Protein AF-A0A661NER2-F1 (afdb_monomer)

Secondary structure (DSSP, 8-state):
---------------------------------TT-HHHHHHHHHHHHHTT-HHHHHHHHHHTHHHHTTSTTHHHHHHHHHHHTT-HHHHHHHHHHHHHH-TT-HHHHHHHHHHHHHHT-HHHHHHHHTT----SSHHHHHHHHHHHHHHHHHTT-S-HHHHHHHHHH-S---GGGHHHHHHHHHHH-TT---TT-----------S-SSTT-TTS----PPPP-----

Structure (mmCIF, N/CA/C/O backbone):
data_AF-A0A661NER2-F1
#
_entry.id   AF-A0A661NER2-F1
#
loop_
_atom_site.group_PDB
_atom_site.id
_atom_site.type_symbol
_atom_site.label_atom_id
_atom_site.label_alt_id
_atom_site.label_comp_id
_atom_site.label_asym_id
_atom_site.label_entity_id
_atom_site.label_seq_id
_atom_site.pdbx_PDB_ins_code
_atom_site.Cartn_x
_atom_site.Cartn_y
_atom_site.Cartn_z
_atom_site.occupancy
_atom_site.B_iso_or_equiv
_atom_site.auth_seq_id
_atom_site.auth_comp_id
_atom_site.auth_asym_id
_atom_site.auth_atom_id
_atom_site.pdbx_PDB_model_num
ATOM 1 N N . MET A 1 1 ? -39.891 -53.337 16.637 1.00 44.91 1 MET A N 1
ATOM 2 C CA . MET A 1 1 ? -39.474 -53.391 15.217 1.00 44.91 1 MET A CA 1
ATOM 3 C C . MET A 1 1 ? -40.012 -52.142 14.525 1.00 44.91 1 MET A C 1
ATOM 5 O O . MET A 1 1 ? -41.156 -52.151 14.094 1.00 44.91 1 MET A O 1
ATOM 9 N N . SER A 1 2 ? -39.243 -51.048 14.501 1.00 41.16 2 SER A N 1
ATOM 10 C CA . SER A 1 2 ? -39.685 -49.757 13.944 1.00 41.16 2 SER A CA 1
ATOM 11 C C . SER A 1 2 ? -39.058 -49.524 12.573 1.00 41.16 2 SER A C 1
ATOM 13 O O . SER A 1 2 ? -37.839 -49.552 12.434 1.00 41.16 2 SER A O 1
ATOM 15 N N . LYS A 1 3 ? -39.906 -49.325 11.560 1.00 52.22 3 LYS A N 1
ATOM 16 C CA . LYS A 1 3 ? -39.517 -48.999 10.184 1.00 52.22 3 LYS A CA 1
ATOM 17 C C . LYS A 1 3 ? -39.406 -47.476 10.060 1.00 52.22 3 LYS A C 1
ATOM 19 O O . LYS A 1 3 ? -40.413 -46.788 10.189 1.00 52.22 3 LYS A O 1
ATOM 24 N N . HIS A 1 4 ? -38.205 -46.955 9.817 1.00 53.75 4 HIS A N 1
ATOM 25 C CA . HIS A 1 4 ? -37.999 -45.545 9.479 1.00 53.75 4 HIS A CA 1
ATOM 26 C C . HIS A 1 4 ? -38.140 -45.350 7.966 1.00 53.75 4 HIS A C 1
ATOM 28 O O . HIS A 1 4 ? -37.420 -45.969 7.185 1.00 53.75 4 HIS A O 1
ATOM 34 N N . ALA A 1 5 ? -39.090 -44.505 7.563 1.00 55.47 5 ALA A N 1
ATOM 35 C CA . ALA A 1 5 ? -39.281 -44.081 6.183 1.00 55.47 5 ALA A CA 1
ATOM 36 C C . ALA A 1 5 ? -38.321 -42.924 5.863 1.00 55.47 5 ALA A C 1
ATOM 38 O O . ALA A 1 5 ? -38.381 -41.864 6.483 1.00 55.47 5 ALA A O 1
ATOM 39 N N . LEU A 1 6 ? -37.423 -43.149 4.904 1.00 60.16 6 LEU A N 1
ATOM 40 C CA . LEU A 1 6 ? -36.543 -42.138 4.323 1.00 60.16 6 LEU A CA 1
ATOM 41 C C . LEU A 1 6 ? -37.346 -41.282 3.337 1.00 60.16 6 LEU A C 1
ATOM 43 O O . LEU A 1 6 ? -37.811 -41.779 2.315 1.00 60.16 6 LEU A O 1
ATOM 47 N N . VAL A 1 7 ? -37.497 -39.995 3.646 1.00 61.75 7 VAL A N 1
ATOM 48 C CA . VAL A 1 7 ? -38.050 -38.995 2.726 1.00 61.75 7 VAL A CA 1
ATOM 49 C C . VAL A 1 7 ? -36.895 -38.412 1.918 1.00 61.75 7 VAL A C 1
ATOM 51 O O . VAL A 1 7 ? -36.051 -37.689 2.445 1.00 61.75 7 VAL A O 1
ATOM 54 N N . THR A 1 8 ? -36.834 -38.753 0.635 1.00 59.38 8 THR A N 1
ATOM 55 C CA . THR A 1 8 ? -35.853 -38.220 -0.313 1.00 59.38 8 THR A CA 1
ATOM 56 C C . THR A 1 8 ? -36.370 -36.894 -0.870 1.00 59.38 8 THR A C 1
ATOM 58 O O . THR A 1 8 ? -37.322 -36.870 -1.645 1.00 59.38 8 THR A O 1
ATOM 61 N N . ILE A 1 9 ? -35.762 -35.778 -0.466 1.00 61.78 9 ILE A N 1
ATOM 62 C CA . ILE A 1 9 ? -36.078 -34.452 -1.010 1.00 61.78 9 ILE A CA 1
ATOM 63 C C . ILE A 1 9 ? -35.262 -34.262 -2.292 1.00 61.78 9 ILE A C 1
ATOM 65 O O . ILE A 1 9 ? -34.049 -34.068 -2.249 1.00 61.78 9 ILE A O 1
ATOM 6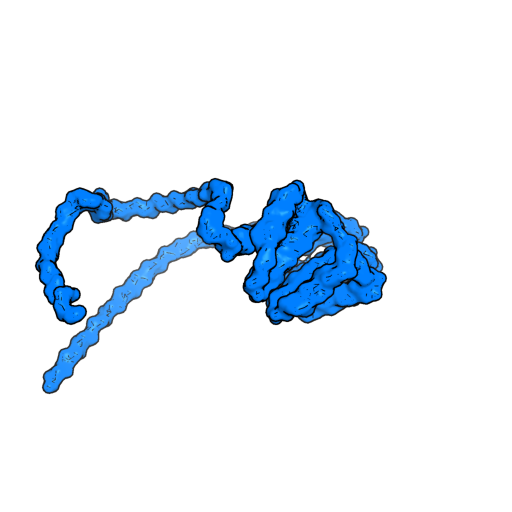9 N N . ALA A 1 10 ? -35.931 -34.338 -3.442 1.00 51.44 10 ALA A N 1
ATOM 70 C CA . ALA A 1 10 ? -35.346 -34.009 -4.735 1.00 51.44 10 ALA A CA 1
ATOM 71 C C . ALA A 1 10 ? -35.245 -32.481 -4.878 1.00 51.44 10 ALA A C 1
ATOM 73 O O . ALA A 1 10 ? -36.239 -31.797 -5.119 1.00 51.44 10 ALA A O 1
ATOM 74 N N . VAL A 1 11 ? -34.039 -31.937 -4.710 1.00 64.81 11 VAL A N 1
ATOM 75 C CA . VAL A 1 11 ? -33.749 -30.523 -4.979 1.00 64.81 11 VAL A CA 1
ATOM 76 C C . VAL A 1 11 ? -33.586 -30.353 -6.488 1.00 64.81 11 VAL A C 1
ATOM 78 O O . VAL A 1 11 ? -32.553 -30.694 -7.061 1.00 64.81 11 VAL A O 1
ATOM 81 N N . ALA A 1 12 ? -34.631 -29.855 -7.146 1.00 57.44 12 ALA A N 1
ATOM 82 C CA . ALA A 1 12 ? -34.583 -29.468 -8.549 1.00 57.44 12 ALA A CA 1
ATOM 83 C C . ALA A 1 12 ? -33.762 -28.176 -8.694 1.00 57.44 12 ALA A C 1
ATOM 85 O O . ALA A 1 12 ? -34.267 -27.068 -8.510 1.00 57.44 12 ALA A O 1
ATOM 86 N N . SER A 1 13 ? -32.476 -28.321 -9.009 1.00 63.56 13 SER A N 1
ATOM 87 C CA . SER A 1 13 ? -31.598 -27.210 -9.375 1.00 63.56 13 SER A CA 1
ATOM 88 C C . SER A 1 13 ? -32.036 -26.627 -10.720 1.00 63.56 13 SER A C 1
ATOM 90 O O . SER A 1 13 ? -31.638 -27.104 -11.782 1.00 63.56 13 SER A O 1
ATOM 92 N N . LEU A 1 14 ? -32.872 -25.589 -10.682 1.00 56.41 14 LEU A N 1
ATOM 93 C CA . LEU A 1 14 ? -33.128 -24.722 -11.829 1.00 56.41 14 LEU A CA 1
ATOM 94 C C . LEU A 1 14 ? -31.822 -24.002 -12.188 1.00 56.41 14 LEU A C 1
ATOM 96 O O . LEU A 1 14 ? -31.445 -23.009 -11.566 1.00 56.41 14 LEU A O 1
ATOM 100 N N . PHE A 1 15 ? -31.121 -24.527 -13.193 1.00 54.62 15 PHE A N 1
ATOM 101 C CA . PHE A 1 15 ? -30.024 -23.846 -13.868 1.00 54.62 15 PHE A CA 1
ATOM 102 C C . PHE A 1 15 ? -30.584 -22.605 -14.574 1.00 54.62 15 PHE A C 1
ATOM 104 O O . PHE A 1 15 ? -30.986 -22.649 -15.735 1.00 54.62 15 PHE A O 1
ATOM 111 N N . LEU A 1 16 ? -30.628 -21.485 -13.853 1.00 59.28 16 LEU A N 1
ATOM 112 C CA . LEU A 1 16 ? -30.717 -20.154 -14.443 1.00 59.28 16 LEU A CA 1
ATOM 113 C C . LEU A 1 16 ? -29.515 -20.002 -15.379 1.00 59.28 16 LEU A C 1
ATOM 115 O O . LEU A 1 16 ? -28.384 -19.842 -14.922 1.00 59.28 16 LEU A O 1
ATOM 119 N N . GLY A 1 17 ? -29.762 -20.133 -16.684 1.00 51.41 17 GLY A N 1
ATOM 120 C CA . GLY A 1 17 ? -28.759 -19.978 -17.730 1.00 51.41 17 GLY A CA 1
ATOM 121 C C . GLY A 1 17 ? -28.027 -18.653 -17.555 1.00 51.41 17 GLY A C 1
ATOM 122 O O . GLY A 1 17 ? -28.602 -17.586 -17.763 1.00 51.41 17 GLY A O 1
ATOM 123 N N . GLY A 1 18 ? -26.767 -18.735 -17.124 1.00 57.59 18 GLY A N 1
ATOM 124 C CA . GLY A 1 18 ? -25.897 -17.580 -16.977 1.00 57.59 18 GLY A CA 1
ATOM 125 C C . GLY A 1 18 ? -25.764 -16.885 -18.323 1.00 57.59 18 GLY A C 1
ATOM 126 O O . GLY A 1 18 ? -25.327 -17.495 -19.298 1.00 57.59 18 GLY A O 1
ATOM 127 N N . LEU A 1 19 ? -26.169 -15.616 -18.377 1.00 65.88 19 LEU A N 1
ATOM 128 C CA . LEU A 1 19 ? -25.932 -14.767 -19.536 1.00 65.88 19 LEU A CA 1
ATOM 129 C C . LEU A 1 19 ? -24.438 -14.838 -19.893 1.00 65.88 19 LEU A C 1
ATOM 131 O O . LEU A 1 19 ? -23.603 -14.706 -18.992 1.00 65.88 19 LEU A O 1
ATOM 135 N N . PRO A 1 20 ? -24.078 -15.055 -21.170 1.00 68.44 20 PRO A N 1
ATOM 136 C CA . PRO A 1 20 ? -22.686 -15.098 -21.579 1.00 68.44 20 PRO A CA 1
ATOM 137 C C . PRO A 1 20 ? -22.042 -13.748 -21.259 1.00 68.44 20 PRO A C 1
ATOM 139 O O . PRO A 1 20 ? -22.382 -12.723 -21.851 1.00 68.44 20 PRO A O 1
ATOM 142 N N . SER A 1 21 ? -21.120 -13.744 -20.298 1.00 71.12 21 SER A N 1
ATOM 143 C CA . SER A 1 21 ? -20.273 -12.594 -20.005 1.00 71.12 21 SER A CA 1
ATOM 144 C C . SER A 1 21 ? -19.517 -12.235 -21.280 1.00 71.12 21 SER A C 1
ATOM 146 O O . SER A 1 21 ? -18.604 -12.956 -21.683 1.00 71.12 21 SER A O 1
ATOM 148 N N . LEU A 1 22 ? -19.909 -11.144 -21.944 1.00 70.38 22 LEU A N 1
ATOM 149 C CA . LEU A 1 22 ? -19.174 -10.640 -23.099 1.00 70.38 22 LEU A CA 1
ATOM 150 C C . LEU A 1 22 ? -17.709 -10.432 -22.680 1.00 70.38 22 LEU A C 1
ATOM 152 O O . LEU A 1 22 ? -17.467 -9.812 -21.638 1.00 70.38 22 LEU A O 1
ATOM 156 N N . PRO A 1 23 ? -16.727 -10.944 -23.444 1.00 72.56 23 PRO A N 1
ATOM 157 C CA . PRO A 1 23 ? -15.325 -10.795 -23.094 1.00 72.56 23 PRO A CA 1
ATOM 158 C C . PRO A 1 23 ? -14.998 -9.304 -23.040 1.00 72.56 23 PRO A C 1
ATOM 160 O O . PRO A 1 23 ? -15.084 -8.595 -24.045 1.00 72.56 23 PRO A O 1
ATOM 163 N N . ALA A 1 24 ? -14.641 -8.811 -21.855 1.00 72.75 24 ALA A N 1
ATOM 164 C CA . ALA A 1 24 ? -14.169 -7.447 -21.699 1.00 72.75 24 ALA A CA 1
ATOM 165 C C . ALA A 1 24 ? -12.956 -7.265 -22.620 1.00 72.75 24 ALA A C 1
ATOM 167 O O . ALA A 1 24 ? -11.932 -7.928 -22.449 1.00 72.75 24 ALA A O 1
ATOM 168 N N . ARG A 1 25 ? -13.084 -6.397 -23.631 1.00 79.06 25 ARG A N 1
ATOM 169 C CA . ARG A 1 25 ? -12.004 -6.098 -24.576 1.00 79.06 25 ARG A CA 1
ATOM 170 C C . ARG A 1 25 ? -10.775 -5.682 -23.767 1.00 79.06 25 ARG A C 1
ATOM 172 O O . ARG A 1 25 ? -10.813 -4.658 -23.082 1.00 79.06 25 ARG A O 1
ATOM 179 N N . ALA A 1 26 ? -9.721 -6.497 -23.809 1.00 80.69 26 ALA A N 1
ATOM 180 C CA . ALA A 1 26 ? -8.510 -6.255 -23.037 1.00 80.69 26 ALA A CA 1
ATOM 181 C C . ALA A 1 26 ? -7.961 -4.868 -23.398 1.00 80.69 26 ALA A C 1
ATOM 183 O O . ALA A 1 26 ? -7.602 -4.610 -24.549 1.00 80.69 26 ALA A O 1
ATOM 184 N N . ARG A 1 27 ? -7.954 -3.945 -22.429 1.00 86.88 27 ARG A N 1
ATOM 185 C CA . ARG A 1 27 ? -7.406 -2.601 -22.636 1.00 86.88 27 ARG A CA 1
ATOM 186 C C . ARG A 1 27 ? -5.907 -2.738 -22.889 1.00 86.88 27 ARG A C 1
ATOM 188 O O . ARG A 1 27 ? -5.210 -3.414 -22.139 1.00 86.88 27 ARG A O 1
ATOM 195 N N . GLN A 1 28 ? -5.386 -2.109 -23.934 1.00 94.19 28 GLN A N 1
ATOM 196 C CA . GLN A 1 28 ? -3.953 -2.161 -24.199 1.00 94.19 28 GLN A CA 1
ATOM 197 C C . GLN A 1 28 ? -3.219 -1.265 -23.195 1.00 94.19 28 GLN A C 1
ATOM 199 O O . GLN A 1 28 ? -3.429 -0.053 -23.169 1.00 94.19 28 GLN A O 1
ATOM 204 N N . CYS A 1 29 ? -2.383 -1.858 -22.339 1.00 96.19 29 CYS A N 1
ATOM 205 C CA . CYS A 1 29 ? -1.564 -1.090 -21.404 1.00 96.19 29 CYS A CA 1
ATOM 206 C C . CYS A 1 29 ? -0.398 -0.402 -22.139 1.00 96.19 29 CYS A C 1
ATOM 208 O O . CYS A 1 29 ? 0.177 -1.008 -23.049 1.00 96.19 29 CYS A O 1
ATOM 210 N N . PRO A 1 30 ? -0.006 0.828 -21.749 1.00 94.81 30 PRO A N 1
ATOM 211 C CA . PRO A 1 30 ? 1.171 1.491 -22.310 1.00 94.81 30 PRO A CA 1
ATOM 212 C C . PRO A 1 30 ? 2.429 0.619 -22.169 1.00 94.81 30 PRO A C 1
ATOM 214 O O . PRO A 1 30 ? 2.703 0.111 -21.086 1.00 94.81 30 PRO A O 1
ATOM 217 N N . GLY A 1 31 ? 3.186 0.433 -23.256 1.00 88.75 31 GLY A N 1
ATOM 218 C CA . GLY A 1 31 ? 4.347 -0.472 -23.284 1.00 88.75 31 GLY A CA 1
ATOM 219 C C . GLY A 1 31 ? 5.718 0.207 -23.384 1.00 88.75 31 GLY A C 1
ATOM 220 O O . GLY A 1 31 ? 6.711 -0.366 -22.949 1.00 88.75 31 GLY A O 1
ATOM 221 N N . GLN A 1 32 ? 5.805 1.429 -23.918 1.00 92.62 32 GLN 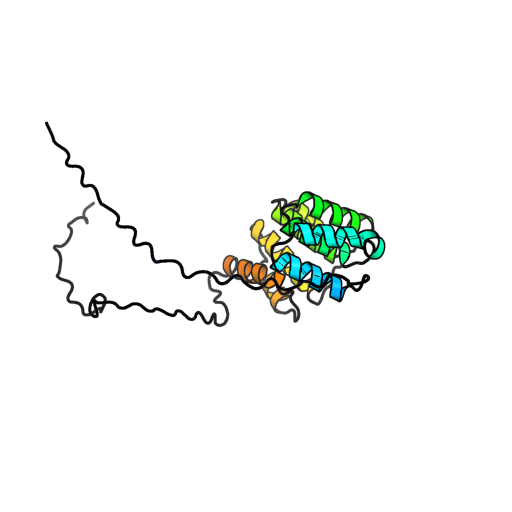A N 1
ATOM 222 C CA . GLN A 1 32 ? 7.078 2.099 -24.221 1.00 92.62 32 GLN A CA 1
ATOM 223 C C . GLN A 1 32 ? 7.184 3.436 -23.484 1.00 92.62 32 GLN A C 1
ATOM 225 O O . GLN A 1 32 ? 6.894 4.487 -24.040 1.00 92.62 32 GLN A O 1
ATOM 230 N N . CYS A 1 33 ? 7.586 3.395 -22.214 1.00 94.31 33 CYS A N 1
ATOM 231 C CA . CYS A 1 33 ? 7.600 4.589 -21.366 1.00 94.31 33 CYS A CA 1
ATOM 232 C C . CYS A 1 33 ? 8.938 5.335 -21.312 1.00 94.31 33 CYS A C 1
ATOM 234 O O . CYS A 1 33 ? 8.995 6.371 -20.668 1.00 94.31 33 CYS A O 1
ATOM 236 N N . GLN A 1 34 ? 10.012 4.827 -21.932 1.00 93.00 34 GLN A N 1
ATOM 237 C CA . GLN A 1 34 ? 11.335 5.485 -22.000 1.00 93.00 34 GLN A CA 1
ATOM 238 C C . GLN A 1 34 ? 11.864 6.038 -20.651 1.00 93.00 34 GLN A C 1
ATOM 240 O O . GLN A 1 34 ? 12.569 7.040 -20.607 1.00 93.00 34 GLN A O 1
ATOM 245 N N . GLY A 1 35 ? 11.503 5.415 -19.522 1.00 92.38 35 GLY A N 1
ATOM 246 C CA . GLY A 1 35 ? 11.883 5.891 -18.186 1.00 92.38 35 GLY A CA 1
ATOM 247 C C . GLY A 1 35 ? 10.988 6.988 -17.584 1.00 92.38 35 GLY A C 1
ATOM 248 O O . GLY A 1 35 ? 11.215 7.375 -16.436 1.00 92.38 35 GLY A O 1
ATOM 249 N N . GLU A 1 36 ? 9.968 7.475 -18.298 1.00 96.69 36 GLU A N 1
ATOM 250 C CA . GLU A 1 36 ? 9.041 8.509 -17.825 1.00 96.69 36 GLU A CA 1
ATOM 251 C C . GLU A 1 36 ? 8.177 7.987 -16.652 1.00 96.69 36 GLU A C 1
ATOM 253 O O . GLU A 1 36 ? 7.392 7.045 -16.830 1.00 96.69 36 GLU A O 1
ATOM 258 N N . PRO A 1 37 ? 8.256 8.592 -15.447 1.00 95.69 37 PRO A N 1
ATOM 259 C CA . PRO A 1 37 ? 7.597 8.057 -14.252 1.00 95.69 37 PRO A CA 1
ATOM 260 C C . PRO A 1 37 ? 6.074 7.930 -14.375 1.00 95.69 37 PRO A C 1
ATOM 262 O O . PRO A 1 37 ? 5.502 6.928 -13.945 1.00 95.69 37 PRO A O 1
ATOM 265 N N . ALA A 1 38 ? 5.409 8.927 -14.969 1.00 95.19 38 ALA A N 1
ATOM 266 C CA . ALA A 1 38 ? 3.954 8.935 -15.097 1.00 95.19 38 ALA A CA 1
ATOM 267 C C . ALA A 1 38 ? 3.468 7.836 -16.051 1.00 95.19 38 ALA A C 1
ATOM 269 O O . ALA A 1 38 ? 2.509 7.127 -15.741 1.00 95.19 38 ALA A O 1
ATOM 270 N N . CYS A 1 39 ? 4.160 7.643 -17.178 1.00 96.94 39 CYS A N 1
ATOM 271 C CA . CYS A 1 39 ? 3.875 6.540 -18.087 1.00 96.94 39 CYS A CA 1
ATOM 272 C C . CYS A 1 39 ? 4.088 5.180 -17.406 1.00 96.94 39 CYS A C 1
ATOM 274 O O . CYS A 1 39 ? 3.187 4.341 -17.460 1.00 96.94 39 CYS A O 1
ATOM 276 N N . ILE A 1 40 ? 5.215 4.978 -16.708 1.00 97.31 40 ILE A N 1
ATOM 277 C CA . ILE A 1 40 ? 5.507 3.712 -16.010 1.00 97.31 40 ILE A CA 1
ATOM 278 C C . ILE A 1 40 ? 4.423 3.403 -14.971 1.00 97.31 40 ILE A C 1
ATOM 280 O O . ILE A 1 40 ? 3.932 2.276 -14.907 1.00 97.31 40 ILE A O 1
ATOM 284 N N . LEU A 1 41 ? 4.006 4.399 -14.184 1.00 95.88 41 LEU A N 1
ATOM 285 C CA . LEU A 1 41 ? 2.946 4.232 -13.192 1.00 95.88 41 LEU A CA 1
ATOM 286 C C . LEU A 1 41 ? 1.611 3.830 -13.836 1.00 95.88 41 LEU A C 1
ATOM 288 O O . LEU A 1 41 ? 0.941 2.932 -13.319 1.00 95.88 41 LEU A O 1
ATOM 292 N N . ARG A 1 42 ? 1.231 4.453 -14.962 1.00 95.75 42 ARG A N 1
ATOM 293 C CA . ARG A 1 42 ? 0.024 4.080 -15.723 1.00 95.75 42 ARG A CA 1
ATOM 294 C C . ARG A 1 42 ? 0.126 2.664 -16.292 1.00 95.75 42 ARG A C 1
ATOM 296 O O . ARG A 1 42 ? -0.828 1.902 -16.161 1.00 95.75 42 ARG A O 1
ATOM 303 N N . ALA A 1 43 ? 1.270 2.300 -16.873 1.00 97.06 43 ALA A N 1
ATOM 304 C CA . ALA A 1 43 ? 1.523 0.969 -17.423 1.00 97.06 43 ALA A CA 1
ATOM 305 C C . ALA A 1 43 ? 1.385 -0.121 -16.353 1.00 97.06 43 ALA A C 1
ATOM 307 O O . ALA A 1 43 ? 0.615 -1.066 -16.522 1.00 97.06 43 ALA A O 1
ATOM 308 N N . VAL A 1 44 ? 2.065 0.052 -15.216 1.00 97.31 44 VAL A N 1
ATOM 309 C CA . VAL A 1 44 ? 2.001 -0.895 -14.096 1.00 97.31 44 VAL A CA 1
ATOM 310 C C . VAL A 1 44 ? 0.596 -0.954 -13.511 1.00 97.31 44 VAL A C 1
ATOM 312 O O . VAL A 1 44 ? 0.083 -2.045 -13.299 1.00 97.31 44 VAL A O 1
ATOM 315 N N . THR A 1 45 ? -0.058 0.188 -13.288 1.00 95.44 45 THR A N 1
ATOM 316 C CA . THR A 1 45 ? -1.425 0.204 -12.742 1.00 95.44 45 THR A CA 1
ATOM 317 C C . THR A 1 45 ? -2.398 -0.529 -13.664 1.00 95.44 45 THR A C 1
ATOM 319 O O . THR A 1 45 ? -3.139 -1.380 -13.186 1.00 95.44 45 THR A O 1
ATOM 322 N N . CYS A 1 46 ? -2.323 -0.294 -14.976 1.00 96.00 46 CYS A N 1
ATOM 323 C CA . CYS A 1 46 ? -3.127 -1.008 -15.967 1.00 96.00 46 CYS A CA 1
ATOM 324 C C . CYS A 1 46 ? -2.890 -2.528 -15.930 1.00 96.00 46 CYS A C 1
ATOM 326 O O . CYS A 1 46 ? -3.850 -3.295 -15.924 1.00 96.00 46 CYS A O 1
ATOM 328 N N . LEU A 1 47 ? -1.629 -2.976 -15.854 1.00 96.69 47 LEU A N 1
ATOM 329 C CA . LEU A 1 47 ? -1.306 -4.406 -15.759 1.00 96.69 47 LEU A CA 1
ATOM 330 C C . LEU A 1 47 ? -1.859 -5.030 -14.469 1.00 96.69 47 LEU A C 1
ATOM 332 O O . LEU A 1 47 ? -2.403 -6.132 -14.508 1.00 96.69 47 LEU A O 1
ATOM 336 N N . LEU A 1 48 ? -1.761 -4.323 -13.341 1.00 96.06 48 LEU A N 1
ATOM 337 C CA . LEU A 1 48 ? -2.28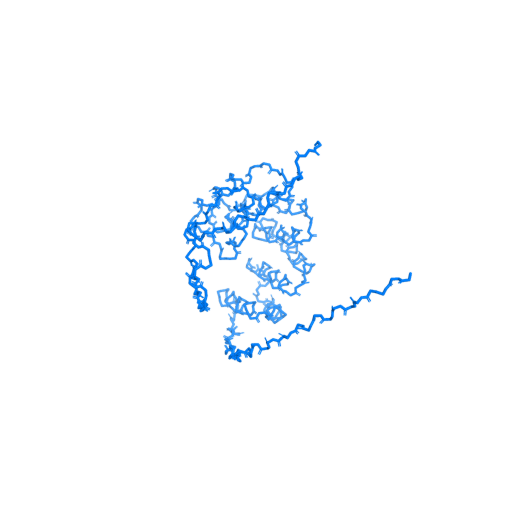9 -4.787 -12.055 1.00 96.06 48 LEU A CA 1
ATOM 338 C C . LEU A 1 48 ? -3.822 -4.846 -12.039 1.00 96.06 48 LEU A C 1
ATOM 340 O O . LEU A 1 48 ? -4.383 -5.818 -11.543 1.00 96.06 48 LEU A O 1
ATOM 344 N N . GLU A 1 49 ? -4.503 -3.854 -12.612 1.00 93.75 49 GLU A N 1
ATOM 345 C CA . GLU A 1 49 ? -5.969 -3.841 -12.744 1.00 93.75 49 GLU A CA 1
ATOM 346 C C . GLU A 1 49 ? -6.490 -4.971 -13.644 1.00 93.75 49 GLU A C 1
ATOM 348 O O . GLU A 1 49 ? -7.611 -5.436 -13.461 1.00 93.75 49 GLU A O 1
ATOM 353 N N . GLN A 1 50 ? -5.668 -5.454 -14.580 1.00 95.19 50 GLN A N 1
ATOM 354 C CA . GLN A 1 50 ? -5.965 -6.619 -15.421 1.00 95.19 50 GLN A CA 1
ATOM 355 C C . GLN A 1 50 ? -5.576 -7.961 -14.782 1.00 95.19 50 GLN A C 1
ATOM 357 O O . GLN A 1 50 ? -5.647 -8.989 -15.454 1.00 95.19 50 GLN A O 1
ATOM 362 N N . GLY A 1 51 ? -5.109 -7.971 -13.528 1.00 95.44 51 GLY A N 1
ATOM 363 C CA . GLY A 1 51 ? -4.634 -9.185 -12.856 1.00 95.44 51 GLY A CA 1
ATOM 364 C C . GLY A 1 51 ? -3.322 -9.746 -13.422 1.00 95.44 51 GLY A C 1
ATOM 365 O O . GLY A 1 51 ? -2.944 -10.869 -13.110 1.00 95.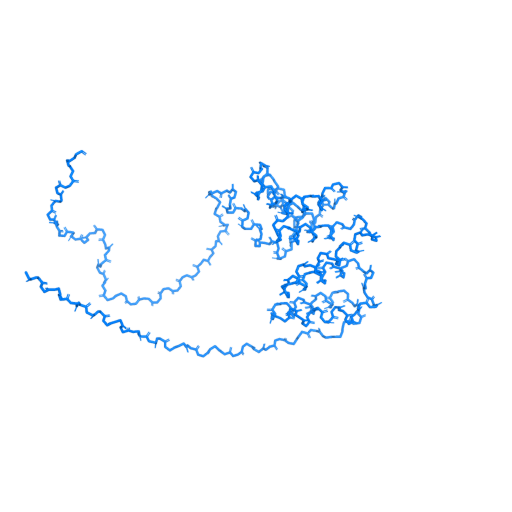44 51 GLY A O 1
ATOM 366 N N . GLN A 1 52 ? -2.596 -8.984 -14.244 1.00 97.06 52 GLN A N 1
ATOM 367 C CA . GLN A 1 52 ? -1.351 -9.411 -14.893 1.00 97.06 52 GLN A CA 1
ATOM 368 C C . GLN A 1 52 ? -0.121 -9.030 -14.051 1.00 97.06 52 GLN A C 1
ATOM 370 O O . GLN A 1 52 ? 0.821 -8.403 -14.547 1.00 97.06 52 GLN A O 1
ATOM 375 N N . ALA A 1 53 ? -0.122 -9.401 -12.767 1.00 98.19 53 ALA A N 1
ATOM 376 C CA . ALA A 1 53 ? 0.915 -9.007 -11.809 1.00 98.19 53 ALA A CA 1
ATOM 377 C C . ALA A 1 53 ? 2.327 -9.454 -12.227 1.00 98.19 53 ALA A C 1
ATOM 379 O O . ALA A 1 53 ? 3.238 -8.625 -12.293 1.00 98.19 53 ALA A O 1
ATOM 380 N N . HIS A 1 54 ? 2.484 -10.707 -12.660 1.00 98.31 54 HIS A N 1
ATOM 381 C CA . HIS A 1 54 ? 3.744 -11.219 -13.201 1.00 98.31 54 HIS A CA 1
ATOM 382 C C . HIS A 1 54 ? 4.296 -10.353 -14.351 1.00 98.31 54 HIS A C 1
ATOM 384 O O . HIS A 1 54 ? 5.492 -10.053 -14.412 1.00 98.31 54 HIS A O 1
ATOM 390 N N . ARG A 1 55 ? 3.435 -9.892 -15.276 1.00 97.75 55 ARG A N 1
ATOM 391 C CA . ARG A 1 55 ? 3.859 -9.012 -16.382 1.00 97.75 55 ARG A CA 1
ATOM 392 C C . ARG A 1 55 ? 4.276 -7.633 -15.879 1.00 97.75 55 ARG A C 1
ATOM 394 O O . ARG A 1 55 ? 5.227 -7.074 -16.419 1.00 97.75 55 ARG A O 1
ATOM 401 N N . ALA A 1 56 ? 3.623 -7.103 -14.844 1.00 98.12 56 ALA A N 1
ATOM 402 C CA . ALA A 1 56 ? 4.029 -5.849 -14.209 1.00 98.12 56 ALA A CA 1
ATOM 403 C C . ALA A 1 56 ? 5.424 -5.954 -13.566 1.00 98.12 56 ALA A C 1
ATOM 405 O O . ALA A 1 56 ? 6.248 -5.051 -13.736 1.00 98.12 56 ALA A O 1
ATOM 406 N N . VAL A 1 57 ? 5.721 -7.074 -12.896 1.00 98.44 57 VAL A N 1
ATOM 407 C CA . VAL A 1 57 ? 7.057 -7.360 -12.346 1.00 98.44 57 VAL A CA 1
ATOM 408 C C . VAL A 1 57 ? 8.097 -7.442 -13.465 1.00 98.44 57 VAL A C 1
ATOM 410 O O . VAL A 1 57 ? 9.131 -6.773 -13.390 1.00 98.44 57 VAL A O 1
ATOM 413 N N . ALA A 1 58 ? 7.828 -8.220 -14.519 1.00 97.94 58 ALA A N 1
ATOM 414 C CA . ALA A 1 58 ? 8.735 -8.359 -15.660 1.00 97.94 58 ALA A CA 1
ATOM 415 C C . ALA A 1 58 ? 9.006 -7.008 -16.346 1.00 97.94 58 ALA A C 1
ATOM 417 O O . ALA A 1 58 ? 10.157 -6.680 -16.637 1.00 97.94 58 ALA A O 1
ATOM 418 N N . TYR A 1 59 ? 7.963 -6.195 -16.528 1.00 97.38 59 TYR A N 1
ATOM 419 C CA . TYR A 1 59 ? 8.064 -4.850 -17.089 1.00 97.38 59 TYR A CA 1
ATOM 420 C C . TYR A 1 59 ? 8.995 -3.946 -16.265 1.00 97.38 59 TYR A C 1
ATOM 422 O O . TYR A 1 59 ? 9.931 -3.358 -16.807 1.00 97.38 59 TYR A O 1
ATOM 430 N N . LEU A 1 60 ? 8.806 -3.884 -14.943 1.00 97.62 60 LEU A N 1
ATOM 431 C CA . LEU A 1 60 ? 9.644 -3.069 -14.053 1.00 97.62 60 LEU A CA 1
ATOM 432 C C . LEU A 1 60 ? 11.091 -3.565 -13.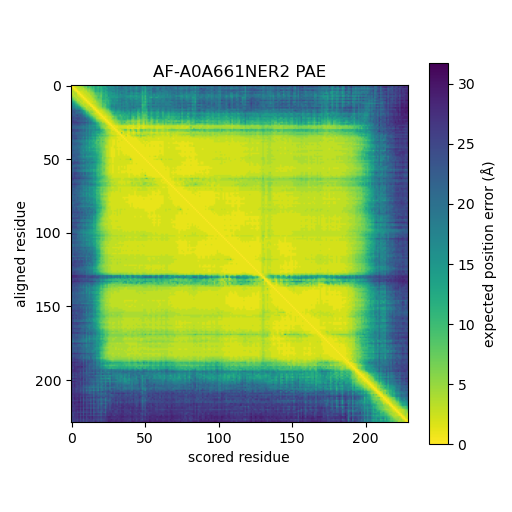962 1.00 97.62 60 LEU A C 1
ATOM 434 O O . LEU A 1 60 ? 12.006 -2.744 -13.865 1.00 97.62 60 LEU A O 1
ATOM 438 N N . LYS A 1 61 ? 11.310 -4.885 -14.018 1.00 96.88 61 LYS A N 1
ATOM 439 C CA . LYS A 1 61 ? 12.655 -5.478 -14.091 1.00 96.88 61 LYS A CA 1
ATOM 440 C C . LYS A 1 61 ? 13.360 -5.139 -15.404 1.00 96.88 61 LYS A C 1
ATOM 442 O O . LYS A 1 61 ? 14.557 -4.873 -15.387 1.00 96.88 61 LYS A O 1
ATOM 447 N N . GLY A 1 62 ? 12.637 -5.092 -16.523 1.00 96.75 62 GLY A N 1
ATOM 448 C CA . GLY A 1 62 ? 13.194 -4.680 -17.817 1.00 96.75 62 GLY A CA 1
ATOM 449 C C . GLY A 1 62 ? 13.688 -3.228 -17.829 1.00 96.75 62 GLY A C 1
ATOM 450 O O . GLY A 1 62 ? 14.655 -2.906 -18.515 1.00 96.75 62 GLY A O 1
ATOM 451 N N . LEU A 1 63 ? 13.071 -2.359 -17.022 1.00 95.75 63 LEU A N 1
ATOM 452 C CA . LEU A 1 63 ? 13.450 -0.947 -16.886 1.00 95.75 63 LEU A CA 1
ATOM 453 C C . LEU A 1 63 ? 14.514 -0.691 -15.810 1.00 95.75 63 LEU A C 1
ATOM 455 O O . LEU A 1 63 ? 14.968 0.440 -15.648 1.00 95.75 63 LEU A O 1
ATOM 459 N N . ASP A 1 64 ? 14.921 -1.716 -15.066 1.00 94.19 64 ASP A N 1
ATOM 460 C CA . ASP A 1 64 ? 15.715 -1.594 -13.845 1.00 94.19 64 ASP A CA 1
ATOM 461 C C . ASP A 1 64 ? 16.981 -0.732 -14.014 1.00 94.19 64 ASP A C 1
ATOM 463 O O . ASP A 1 64 ? 17.186 0.215 -13.254 1.00 94.19 64 ASP A O 1
ATOM 467 N N . ARG A 1 65 ? 17.765 -0.948 -15.079 1.00 94.19 65 ARG A N 1
ATOM 468 C CA . ARG A 1 65 ? 18.975 -0.147 -15.360 1.00 94.19 65 ARG A CA 1
ATOM 469 C C . ARG A 1 65 ? 18.698 1.354 -15.524 1.00 94.19 65 ARG A C 1
ATOM 471 O O . ARG A 1 65 ? 19.578 2.160 -15.250 1.00 94.19 65 ARG A O 1
ATOM 478 N N . GLN A 1 66 ? 17.497 1.731 -15.962 1.00 94.31 66 GLN A N 1
ATOM 479 C CA . GLN A 1 66 ? 17.110 3.122 -16.223 1.00 94.31 66 GLN A CA 1
ATOM 480 C C . GLN A 1 66 ? 16.513 3.806 -14.986 1.00 94.31 66 GLN A C 1
ATOM 482 O O . GLN A 1 66 ? 16.646 5.021 -14.821 1.00 94.31 66 GLN A O 1
ATOM 487 N N . VAL A 1 67 ? 15.822 3.047 -14.124 1.00 95.75 67 VAL A N 1
ATOM 488 C CA . VAL A 1 67 ? 14.972 3.633 -13.074 1.00 95.75 67 VAL A CA 1
ATOM 489 C C . VAL A 1 67 ? 15.245 3.149 -11.648 1.00 95.75 67 VAL A C 1
ATOM 491 O O . VAL A 1 67 ? 14.678 3.742 -10.733 1.00 95.75 67 VAL A O 1
ATOM 494 N N . ARG A 1 68 ? 16.131 2.169 -11.401 1.00 93.62 68 ARG A N 1
ATOM 495 C CA . ARG A 1 68 ? 16.385 1.596 -10.054 1.00 93.62 68 ARG A CA 1
ATOM 496 C C . ARG A 1 68 ? 16.684 2.642 -8.968 1.00 93.62 68 ARG A C 1
ATOM 498 O O . ARG A 1 68 ? 16.278 2.480 -7.820 1.00 93.62 68 ARG A O 1
ATOM 505 N N . GLY A 1 69 ? 17.377 3.729 -9.312 1.00 93.19 69 GLY A N 1
ATOM 506 C CA . GLY A 1 69 ? 17.705 4.812 -8.373 1.00 93.19 69 GLY A CA 1
ATOM 507 C C . GLY A 1 69 ? 16.558 5.791 -8.086 1.00 93.19 69 GLY A C 1
ATOM 508 O O . GLY A 1 69 ? 16.635 6.568 -7.131 1.00 93.19 69 GLY A O 1
ATOM 509 N N . ARG A 1 70 ? 15.491 5.774 -8.893 1.00 95.50 70 ARG A N 1
ATOM 510 C CA . ARG A 1 70 ? 14.386 6.735 -8.803 1.00 95.50 70 ARG A CA 1
ATOM 511 C C . ARG A 1 70 ? 13.494 6.420 -7.587 1.00 95.50 70 ARG A C 1
ATOM 513 O O . ARG A 1 70 ? 13.177 5.251 -7.362 1.00 95.50 70 ARG A O 1
ATOM 520 N N . PRO A 1 71 ? 12.986 7.432 -6.854 1.00 92.88 71 PRO A N 1
ATOM 521 C CA . PRO A 1 71 ? 12.200 7.205 -5.633 1.00 92.88 71 PRO A CA 1
ATOM 522 C C . PRO A 1 71 ? 10.908 6.398 -5.798 1.00 92.88 71 PRO A C 1
ATOM 524 O O . PRO A 1 71 ? 10.423 5.793 -4.848 1.00 92.88 71 PRO A O 1
ATOM 527 N N . PHE A 1 72 ? 10.320 6.380 -6.994 1.00 93.69 72 PHE A N 1
ATOM 528 C CA . PHE A 1 72 ? 9.080 5.642 -7.240 1.00 93.69 72 PHE A CA 1
ATOM 529 C C . PHE A 1 72 ? 9.304 4.147 -7.508 1.00 93.69 72 PHE A C 1
ATOM 531 O O . PHE A 1 72 ? 8.361 3.372 -7.367 1.00 93.69 72 PHE A O 1
ATOM 538 N N . TRP A 1 73 ? 10.513 3.733 -7.907 1.00 96.81 73 TRP A N 1
ATOM 539 C CA . TRP A 1 73 ? 10.738 2.398 -8.467 1.00 96.81 73 TRP A CA 1
ATOM 540 C C . TRP A 1 73 ? 10.547 1.283 -7.437 1.00 96.81 73 TRP A C 1
ATOM 542 O O . TRP A 1 73 ? 9.753 0.375 -7.670 1.00 96.81 73 TRP A O 1
ATOM 552 N N . ALA A 1 74 ? 11.222 1.365 -6.286 1.00 97.69 74 ALA A N 1
ATOM 553 C CA . ALA A 1 74 ? 11.165 0.310 -5.272 1.00 97.69 74 ALA A CA 1
ATOM 554 C C . ALA A 1 74 ? 9.740 0.097 -4.712 1.00 97.69 74 ALA A C 1
ATOM 556 O O . ALA A 1 74 ? 9.280 -1.044 -4.723 1.00 97.69 74 ALA A O 1
ATOM 557 N N . PRO A 1 75 ? 8.990 1.149 -4.319 1.00 96.56 75 PRO A N 1
ATOM 558 C CA . PRO A 1 75 ? 7.579 1.022 -3.941 1.00 96.56 75 PRO A CA 1
ATOM 559 C C . PRO A 1 75 ? 6.691 0.407 -5.029 1.00 96.56 75 PRO A C 1
ATOM 561 O O . PRO A 1 75 ? 5.839 -0.432 -4.743 1.00 96.56 75 PRO A O 1
ATOM 564 N N . LEU A 1 76 ? 6.889 0.801 -6.291 1.00 96.81 76 LEU A N 1
ATOM 565 C CA . LEU A 1 76 ? 6.076 0.305 -7.401 1.00 96.81 76 LEU A CA 1
ATOM 566 C C . LEU A 1 76 ? 6.364 -1.172 -7.705 1.00 96.81 76 LEU A C 1
ATOM 568 O O . LEU A 1 76 ? 5.434 -1.939 -7.956 1.00 96.81 76 LEU A O 1
ATOM 572 N N . LEU A 1 77 ? 7.633 -1.584 -7.626 1.00 98.19 77 LEU A N 1
ATOM 573 C CA . LEU A 1 77 ? 8.031 -2.981 -7.776 1.00 98.19 77 LEU A CA 1
ATOM 574 C C . LEU A 1 77 ? 7.552 -3.837 -6.599 1.00 98.19 77 LEU A C 1
ATOM 576 O O . LEU A 1 77 ? 7.049 -4.935 -6.822 1.00 98.19 77 LEU A O 1
ATOM 580 N N . ALA A 1 78 ? 7.626 -3.328 -5.368 1.00 98.19 78 ALA A N 1
ATOM 581 C CA . ALA A 1 78 ? 7.072 -4.005 -4.198 1.00 98.19 78 ALA A CA 1
ATOM 582 C C . ALA A 1 78 ? 5.556 -4.222 -4.329 1.00 98.19 78 ALA A C 1
ATOM 584 O O . ALA A 1 78 ? 5.074 -5.331 -4.104 1.00 98.19 78 ALA A O 1
ATOM 585 N N . ARG A 1 79 ? 4.809 -3.208 -4.789 1.00 97.25 79 ARG A N 1
ATOM 586 C CA . ARG A 1 79 ? 3.375 -3.341 -5.097 1.00 97.25 79 ARG A CA 1
ATOM 587 C C . ARG A 1 79 ? 3.108 -4.429 -6.142 1.00 97.25 79 ARG A C 1
ATOM 589 O O . ARG A 1 79 ? 2.158 -5.191 -5.983 1.00 97.25 79 ARG A O 1
ATOM 596 N N . ALA A 1 80 ? 3.922 -4.501 -7.197 1.00 98.12 80 ALA A N 1
ATOM 597 C CA . ALA A 1 80 ? 3.777 -5.528 -8.225 1.00 98.12 80 ALA A CA 1
ATOM 598 C C . ALA A 1 80 ? 4.050 -6.936 -7.673 1.00 98.12 80 ALA A C 1
ATOM 600 O O . ALA A 1 80 ? 3.270 -7.842 -7.940 1.00 98.12 80 ALA A O 1
ATOM 601 N N . TYR A 1 81 ? 5.085 -7.104 -6.845 1.00 98.62 81 TYR A N 1
ATOM 602 C CA . TYR A 1 81 ? 5.366 -8.375 -6.173 1.00 98.62 81 TYR A CA 1
ATOM 603 C C . TYR A 1 81 ? 4.259 -8.809 -5.213 1.00 98.62 81 TYR A C 1
ATOM 605 O O . TYR A 1 81 ? 3.914 -9.984 -5.186 1.00 98.62 81 TYR A O 1
ATOM 613 N N . LEU A 1 82 ? 3.671 -7.884 -4.451 1.00 97.62 82 LEU A N 1
ATOM 614 C CA . LEU A 1 82 ? 2.535 -8.203 -3.581 1.00 97.62 82 LEU A CA 1
ATOM 615 C C . LEU A 1 82 ? 1.328 -8.702 -4.380 1.00 97.62 82 LEU A C 1
ATOM 617 O O . LEU A 1 82 ? 0.711 -9.693 -4.002 1.00 97.62 82 LEU A O 1
ATOM 621 N N . ALA A 1 83 ? 1.015 -8.047 -5.499 1.00 97.06 83 ALA A N 1
ATOM 622 C CA . ALA A 1 83 ? -0.054 -8.493 -6.390 1.00 97.06 83 ALA A CA 1
ATOM 623 C C . ALA A 1 83 ? 0.251 -9.845 -7.062 1.00 97.06 83 ALA A C 1
ATOM 625 O O . ALA A 1 83 ? -0.672 -10.560 -7.436 1.00 97.06 83 ALA A O 1
ATOM 626 N N . ASP A 1 84 ? 1.532 -10.191 -7.197 1.00 98.31 84 ASP A N 1
ATOM 627 C CA . ASP A 1 84 ? 2.027 -11.472 -7.715 1.00 98.31 84 ASP A CA 1
ATOM 628 C C . ASP A 1 84 ? 2.132 -12.555 -6.620 1.00 98.31 84 ASP A C 1
ATOM 630 O O . ASP A 1 84 ? 2.670 -13.632 -6.855 1.00 98.31 84 ASP A O 1
ATOM 634 N N . GLY A 1 85 ? 1.657 -12.277 -5.398 1.00 97.50 85 GLY A N 1
ATOM 635 C CA . GLY A 1 85 ? 1.697 -13.226 -4.281 1.00 97.50 85 GLY A CA 1
ATOM 636 C C . GLY A 1 85 ? 3.096 -13.449 -3.700 1.00 97.50 85 GLY A C 1
ATOM 637 O O . GLY A 1 85 ? 3.358 -14.498 -3.115 1.00 97.50 85 GLY A O 1
ATOM 638 N N . ASN A 1 86 ? 4.007 -12.483 -3.851 1.00 98.38 86 ASN A N 1
ATOM 639 C CA . ASN A 1 86 ? 5.412 -12.625 -3.472 1.00 98.38 86 ASN A CA 1
ATOM 640 C C . ASN A 1 86 ? 5.891 -11.570 -2.447 1.00 98.38 86 ASN A C 1
ATOM 642 O O . ASN A 1 86 ? 6.695 -10.688 -2.775 1.00 98.38 86 ASN A O 1
ATOM 646 N N . PRO A 1 87 ? 5.421 -11.636 -1.186 1.00 98.19 87 PRO A N 1
ATOM 647 C CA . PRO A 1 87 ? 5.751 -10.641 -0.162 1.00 98.19 87 PRO A CA 1
ATOM 648 C C . PRO A 1 87 ? 7.242 -10.616 0.203 1.00 98.19 87 PRO A C 1
ATOM 650 O O . PRO A 1 87 ? 7.789 -9.542 0.445 1.00 98.19 87 PRO A O 1
ATOM 653 N N . PHE A 1 88 ? 7.933 -11.760 0.148 1.00 98.06 88 PHE A N 1
ATOM 654 C CA . PHE A 1 88 ? 9.369 -11.847 0.432 1.00 98.06 88 PHE A CA 1
ATOM 655 C C . PHE A 1 88 ? 10.202 -10.948 -0.496 1.00 98.06 88 PHE A C 1
ATOM 657 O O . PHE A 1 88 ? 11.055 -10.177 -0.046 1.00 98.06 88 PHE A O 1
ATOM 664 N N . TRP A 1 89 ? 9.943 -10.999 -1.809 1.00 98.50 89 TRP A N 1
ATOM 665 C CA . TRP A 1 89 ? 10.651 -10.140 -2.761 1.00 98.50 89 TRP A CA 1
ATOM 666 C C . TRP A 1 89 ? 10.236 -8.670 -2.650 1.00 98.50 89 TRP A C 1
ATOM 668 O O . TRP A 1 89 ? 11.082 -7.794 -2.859 1.00 98.50 89 TRP A O 1
ATOM 678 N N . ALA A 1 90 ? 8.982 -8.392 -2.280 1.00 98.62 90 ALA A N 1
ATOM 679 C CA . ALA A 1 90 ? 8.532 -7.035 -1.985 1.00 98.62 90 ALA A CA 1
ATOM 680 C C . ALA A 1 90 ? 9.327 -6.427 -0.814 1.00 98.62 90 ALA A C 1
ATOM 682 O O . ALA A 1 90 ? 9.908 -5.350 -0.969 1.00 98.62 90 ALA A O 1
ATOM 683 N N . GLU A 1 91 ? 9.433 -7.141 0.312 1.00 98.62 91 GLU A N 1
ATOM 684 C CA . GLU A 1 91 ? 10.228 -6.715 1.470 1.00 98.62 91 GLU A CA 1
ATOM 685 C C . GLU A 1 91 ? 11.700 -6.510 1.093 1.00 98.62 91 GLU A C 1
ATOM 687 O O . GLU A 1 91 ? 12.275 -5.455 1.376 1.00 98.62 91 GLU A O 1
ATOM 692 N N . ARG A 1 92 ? 12.312 -7.475 0.394 1.00 98.50 92 ARG A N 1
ATOM 693 C CA . ARG A 1 92 ? 13.734 -7.401 0.025 1.00 98.50 92 ARG A CA 1
ATOM 694 C C . ARG A 1 92 ? 14.068 -6.146 -0.789 1.00 98.50 92 ARG A C 1
ATOM 696 O O . ARG A 1 92 ? 15.086 -5.504 -0.516 1.00 98.50 92 ARG A O 1
ATOM 703 N N . VAL A 1 93 ? 13.230 -5.787 -1.766 1.00 98.50 93 VAL A N 1
ATOM 704 C CA . VAL A 1 93 ? 13.422 -4.578 -2.591 1.00 98.50 93 VAL A CA 1
ATOM 705 C C . VAL A 1 93 ? 13.322 -3.303 -1.749 1.00 98.50 93 VAL A C 1
ATOM 707 O O . VAL A 1 93 ? 14.128 -2.383 -1.923 1.00 98.50 93 VAL A O 1
ATOM 710 N N . LEU A 1 94 ? 12.376 -3.250 -0.810 1.00 98.31 94 LEU A N 1
ATOM 711 C CA . LEU A 1 94 ? 12.194 -2.103 0.082 1.00 98.31 94 LEU A CA 1
ATOM 712 C C . LEU A 1 94 ? 13.351 -1.971 1.079 1.00 98.31 94 LEU A C 1
ATOM 714 O O . LEU A 1 94 ? 13.877 -0.875 1.259 1.00 98.31 94 LEU A O 1
ATOM 718 N N . LEU A 1 95 ? 13.827 -3.076 1.653 1.00 97.94 95 LEU A N 1
ATOM 719 C CA . LEU A 1 95 ? 15.004 -3.076 2.525 1.00 97.94 95 LEU A CA 1
ATOM 720 C C . LEU A 1 95 ? 16.271 -2.636 1.782 1.00 97.94 95 LEU A C 1
ATOM 722 O O . LEU A 1 95 ? 17.086 -1.902 2.333 1.00 97.94 95 LEU A O 1
ATOM 726 N N . GLU A 1 96 ? 16.462 -3.050 0.525 1.00 97.44 96 GLU A N 1
ATOM 727 C CA . GLU A 1 96 ? 17.585 -2.566 -0.294 1.00 97.44 96 GLU A CA 1
ATOM 728 C C . GLU A 1 96 ? 17.479 -1.062 -0.582 1.00 97.44 96 GLU A C 1
ATOM 730 O O . GLU A 1 96 ? 18.485 -0.347 -0.613 1.00 97.44 96 GLU A O 1
ATOM 735 N N . ARG A 1 97 ? 16.262 -0.552 -0.788 1.00 96.44 97 ARG A N 1
ATOM 736 C CA . ARG A 1 97 ? 16.019 0.886 -0.924 1.00 96.44 97 ARG A CA 1
ATOM 737 C C . ARG A 1 97 ? 16.376 1.632 0.361 1.00 96.44 97 ARG A C 1
ATOM 739 O O . ARG A 1 97 ? 17.131 2.596 0.284 1.00 96.44 97 ARG A O 1
ATOM 746 N N . LEU A 1 98 ? 15.908 1.155 1.511 1.00 96.00 98 LEU A N 1
ATOM 747 C CA . LEU A 1 98 ? 16.152 1.784 2.811 1.00 96.00 98 LEU A CA 1
ATOM 748 C C . LEU A 1 98 ? 17.617 1.709 3.246 1.00 96.00 98 LEU A C 1
ATOM 750 O O . LEU A 1 98 ? 18.118 2.661 3.826 1.00 96.00 98 LEU A O 1
ATOM 754 N N . ARG A 1 99 ? 18.352 0.651 2.879 1.00 96.31 99 ARG A N 1
ATOM 755 C CA . ARG A 1 99 ? 19.813 0.601 3.076 1.00 96.31 99 ARG A CA 1
ATOM 756 C C . ARG A 1 99 ? 20.547 1.735 2.354 1.00 96.31 99 ARG A C 1
ATOM 758 O O . ARG A 1 99 ? 21.552 2.219 2.854 1.00 96.31 99 ARG A O 1
ATOM 765 N N . ARG A 1 100 ? 20.054 2.159 1.185 1.00 96.06 100 ARG A N 1
ATOM 766 C CA . ARG A 1 100 ? 20.629 3.275 0.411 1.00 96.06 100 ARG A CA 1
ATOM 767 C C . ARG A 1 100 ? 20.086 4.635 0.839 1.00 96.06 100 ARG A C 1
ATOM 769 O O . ARG A 1 100 ? 20.787 5.631 0.721 1.00 96.06 100 ARG A O 1
ATOM 776 N N . GLN A 1 101 ? 18.824 4.686 1.259 1.00 95.25 101 GLN A N 1
ATOM 777 C CA . GLN A 1 101 ? 18.122 5.909 1.645 1.00 95.25 101 GLN A CA 1
ATOM 778 C C . GLN A 1 101 ? 17.262 5.641 2.891 1.00 95.25 101 GLN A C 1
ATOM 780 O O . GLN A 1 101 ? 16.056 5.418 2.758 1.00 95.25 101 GLN A O 1
ATOM 785 N N . PRO A 1 102 ? 17.854 5.662 4.102 1.00 94.31 102 PRO A N 1
ATOM 786 C CA . PRO A 1 102 ? 17.144 5.321 5.341 1.00 94.31 102 PRO A CA 1
ATOM 787 C C . PRO A 1 102 ? 15.933 6.217 5.637 1.00 94.31 102 PRO A C 1
ATOM 789 O O . PRO A 1 102 ? 14.965 5.772 6.244 1.00 94.31 102 PRO A O 1
ATOM 792 N N . GLY A 1 103 ? 15.965 7.467 5.166 1.00 92.31 103 GLY A N 1
ATOM 793 C CA . GLY A 1 103 ? 14.875 8.435 5.307 1.00 92.31 103 GLY A CA 1
ATOM 794 C C . GLY A 1 103 ? 13.770 8.340 4.247 1.00 92.31 103 GLY A C 1
ATOM 795 O O . GLY A 1 103 ? 12.916 9.222 4.202 1.00 92.31 103 GLY A O 1
ATOM 796 N N . ASP A 1 104 ? 13.766 7.331 3.364 1.00 94.25 104 ASP A N 1
ATOM 797 C CA . ASP A 1 104 ? 12.715 7.185 2.346 1.00 94.25 104 ASP A CA 1
ATOM 798 C C . ASP A 1 104 ? 11.391 6.718 2.974 1.00 94.25 104 ASP A C 1
ATOM 800 O O . ASP A 1 104 ? 11.064 5.530 3.016 1.00 94.25 104 ASP A O 1
ATOM 804 N N . CYS A 1 105 ? 10.608 7.683 3.447 1.00 94.50 105 CYS A N 1
ATOM 805 C CA . CYS A 1 105 ? 9.324 7.463 4.108 1.00 94.50 105 CYS A CA 1
ATOM 806 C C . CYS A 1 105 ? 8.320 6.665 3.284 1.00 94.50 105 CYS A C 1
ATOM 808 O O . CYS A 1 105 ? 7.563 5.873 3.842 1.00 94.50 105 CYS A O 1
ATOM 810 N N . ARG A 1 106 ? 8.332 6.819 1.956 1.00 94.44 106 ARG A N 1
ATOM 811 C CA . ARG A 1 106 ? 7.464 6.023 1.088 1.00 94.44 106 ARG A CA 1
ATOM 812 C C . ARG A 1 106 ? 7.875 4.555 1.152 1.00 94.44 106 ARG A C 1
ATOM 814 O O . ARG A 1 106 ? 7.015 3.693 1.312 1.00 94.44 106 ARG A O 1
ATOM 821 N N . ALA A 1 107 ? 9.170 4.255 1.051 1.00 96.19 107 ALA A N 1
ATOM 822 C CA . ALA A 1 107 ? 9.658 2.882 1.179 1.00 96.19 107 ALA A CA 1
ATOM 823 C C . ALA A 1 107 ? 9.383 2.298 2.578 1.00 96.19 107 ALA A C 1
ATOM 825 O O . ALA A 1 107 ? 9.000 1.133 2.677 1.00 96.19 107 ALA A O 1
ATOM 826 N N . ARG A 1 108 ? 9.501 3.108 3.639 1.00 97.12 108 ARG A N 1
ATOM 827 C CA . ARG A 1 108 ? 9.143 2.723 5.016 1.00 97.12 108 ARG A CA 1
ATOM 828 C C . ARG A 1 108 ? 7.662 2.367 5.164 1.00 97.12 108 ARG A C 1
ATOM 830 O O . ARG A 1 108 ? 7.350 1.297 5.675 1.00 97.12 108 ARG A O 1
ATOM 837 N N . ALA A 1 109 ? 6.762 3.204 4.643 1.00 96.50 109 ALA A N 1
ATOM 838 C CA . ALA A 1 109 ? 5.321 2.947 4.652 1.00 96.50 109 ALA A CA 1
ATOM 839 C C . ALA A 1 109 ? 4.963 1.649 3.907 1.00 96.50 109 ALA A C 1
ATOM 841 O O . ALA A 1 109 ? 4.198 0.825 4.405 1.00 96.50 109 ALA A O 1
ATOM 842 N N . TRP A 1 110 ? 5.562 1.420 2.735 1.00 97.38 110 TRP A N 1
ATOM 843 C CA . TRP A 1 110 ? 5.371 0.162 2.008 1.00 97.38 110 TRP A CA 1
ATOM 844 C C . TRP A 1 110 ? 5.949 -1.045 2.751 1.00 97.38 110 TRP A C 1
ATOM 846 O O . TRP A 1 110 ? 5.339 -2.109 2.719 1.00 97.38 110 TRP A O 1
ATOM 856 N N . LEU A 1 111 ? 7.084 -0.898 3.440 1.00 98.12 111 LEU A N 1
ATOM 857 C CA . LEU A 1 111 ? 7.664 -1.984 4.232 1.00 98.12 111 LEU A CA 1
ATOM 858 C C . LEU A 1 111 ? 6.764 -2.340 5.419 1.00 98.12 111 LEU A C 1
ATOM 860 O O . LEU A 1 111 ? 6.540 -3.520 5.678 1.00 98.12 111 LEU A O 1
ATOM 864 N N . ALA A 1 112 ? 6.204 -1.330 6.089 1.00 97.94 112 ALA A N 1
ATOM 865 C CA . ALA A 1 112 ? 5.220 -1.530 7.144 1.00 97.94 112 ALA A CA 1
ATOM 866 C C . ALA A 1 112 ? 3.988 -2.283 6.624 1.00 97.94 112 ALA A C 1
ATOM 868 O O . ALA A 1 112 ? 3.560 -3.247 7.250 1.00 97.94 112 ALA A O 1
ATOM 869 N N . TRP A 1 113 ? 3.469 -1.912 5.448 1.00 97.56 113 TRP A N 1
ATOM 870 C CA . TRP A 1 113 ? 2.351 -2.620 4.816 1.00 97.56 113 TRP A CA 1
ATOM 871 C C . TRP A 1 113 ? 2.673 -4.086 4.485 1.00 97.56 113 TRP A C 1
ATOM 873 O O . TRP A 1 113 ? 1.859 -4.965 4.760 1.00 97.56 113 TRP A O 1
ATOM 883 N N . VAL A 1 114 ? 3.856 -4.366 3.921 1.00 98.31 114 VAL A N 1
ATOM 884 C CA . VAL A 1 114 ? 4.289 -5.740 3.599 1.00 98.31 114 VAL A CA 1
ATOM 885 C C . VAL A 1 114 ? 4.338 -6.601 4.864 1.00 98.31 114 VAL A C 1
ATOM 887 O O . VAL A 1 114 ? 3.702 -7.652 4.904 1.00 98.31 114 VAL A O 1
ATOM 890 N N . ARG A 1 115 ? 5.010 -6.115 5.914 1.00 98.44 115 ARG A N 1
ATOM 891 C CA . ARG A 1 115 ? 5.169 -6.827 7.193 1.00 98.44 115 ARG A CA 1
ATOM 892 C C . ARG A 1 115 ? 3.848 -7.026 7.923 1.00 98.44 115 ARG A C 1
ATOM 894 O O . ARG A 1 115 ? 3.567 -8.112 8.415 1.00 98.44 115 ARG A O 1
ATOM 901 N N . ALA A 1 116 ? 2.991 -6.008 7.913 1.00 97.69 116 ALA A N 1
ATOM 902 C CA . ALA A 1 116 ? 1.633 -6.109 8.428 1.00 97.69 116 ALA A CA 1
ATOM 903 C C . ALA A 1 116 ? 0.830 -7.216 7.725 1.00 97.69 116 ALA A C 1
ATOM 905 O O . ALA A 1 116 ? 0.136 -7.984 8.388 1.00 97.69 116 ALA A O 1
ATOM 906 N N . GLY A 1 117 ? 0.949 -7.330 6.398 1.00 96.31 117 GLY A N 1
ATOM 907 C CA . GLY A 1 117 ? 0.309 -8.392 5.616 1.00 96.31 117 GLY A CA 1
ATOM 908 C C . GLY A 1 117 ? 0.865 -9.796 5.885 1.00 96.31 117 GLY A C 1
ATOM 909 O O . GLY A 1 117 ? 0.170 -10.776 5.637 1.00 96.31 117 GLY A O 1
ATOM 910 N N . GLN A 1 118 ? 2.089 -9.898 6.409 1.00 97.31 118 GLN A N 1
ATOM 911 C CA . GLN A 1 118 ? 2.707 -11.153 6.854 1.00 97.31 118 GLN A CA 1
ATOM 912 C C . GLN A 1 118 ? 2.360 -11.507 8.312 1.00 97.31 118 GLN A C 1
ATOM 914 O O . GLN A 1 118 ? 2.684 -12.602 8.758 1.00 97.31 118 GLN A O 1
ATOM 919 N N . GLY A 1 119 ? 1.680 -10.614 9.042 1.00 97.00 119 GLY A N 1
ATOM 920 C CA . GLY A 1 119 ? 1.353 -10.782 10.462 1.00 97.00 119 GLY A CA 1
ATOM 921 C C . GLY A 1 119 ? 2.410 -10.229 11.427 1.00 97.00 119 GLY A C 1
ATOM 922 O O . GLY A 1 119 ? 2.204 -10.267 12.638 1.00 97.00 119 GLY A O 1
ATOM 923 N N . ASP A 1 120 ? 3.501 -9.649 10.924 1.00 97.94 120 ASP A N 1
ATOM 924 C CA . ASP A 1 120 ? 4.613 -9.136 11.731 1.00 97.94 120 ASP A CA 1
ATOM 925 C C . ASP A 1 120 ? 4.357 -7.692 12.209 1.00 97.94 120 ASP A C 1
ATOM 927 O O . ASP A 1 120 ? 5.033 -6.741 11.798 1.00 97.94 120 ASP A O 1
ATOM 931 N N . ILE A 1 121 ? 3.360 -7.509 13.083 1.00 98.00 121 ILE A N 1
ATOM 932 C CA . ILE A 1 121 ? 2.898 -6.184 13.548 1.00 98.00 121 ILE A CA 1
ATOM 933 C C . ILE A 1 121 ? 4.028 -5.360 14.185 1.00 98.00 121 ILE A C 1
ATOM 935 O O . ILE A 1 121 ? 4.174 -4.174 13.885 1.00 98.00 121 ILE A O 1
ATOM 939 N N . GLU A 1 122 ? 4.887 -5.982 14.992 1.00 97.62 122 GLU A N 1
ATOM 940 C CA . GLU A 1 122 ? 6.008 -5.292 15.644 1.00 97.62 122 GLU A CA 1
ATOM 941 C C . GLU A 1 122 ? 7.075 -4.826 14.646 1.00 97.62 122 GLU A C 1
ATOM 943 O O . GLU A 1 122 ? 7.538 -3.684 14.701 1.00 97.62 122 GLU A O 1
ATOM 948 N N . LEU A 1 123 ? 7.423 -5.657 13.661 1.00 97.81 123 LEU A N 1
ATOM 949 C CA . LEU A 1 123 ? 8.3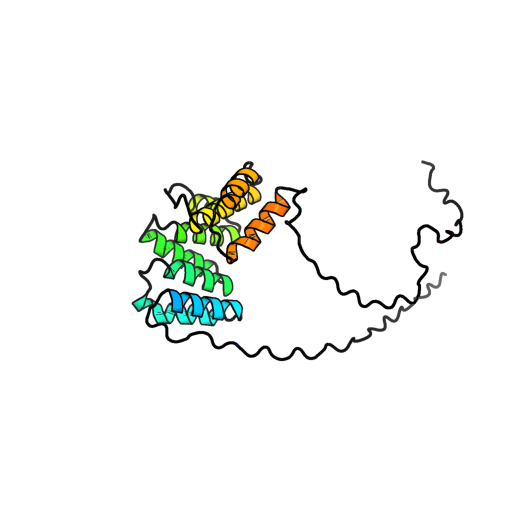62 -5.256 12.611 1.00 97.81 123 LEU A CA 1
ATOM 950 C C . LEU A 1 123 ? 7.767 -4.183 11.693 1.00 97.81 123 LEU A C 1
ATOM 952 O O . LEU A 1 123 ? 8.515 -3.359 11.152 1.00 97.81 123 LEU A O 1
ATOM 956 N N . ALA A 1 124 ? 6.446 -4.179 11.501 1.00 98.00 124 ALA A N 1
ATOM 957 C CA . ALA A 1 124 ? 5.748 -3.126 10.776 1.00 98.00 124 ALA A CA 1
ATOM 958 C C . ALA A 1 124 ? 5.779 -1.792 11.543 1.00 98.00 124 ALA A C 1
ATOM 960 O O . ALA A 1 124 ? 6.050 -0.751 10.944 1.00 98.00 124 ALA A O 1
ATOM 961 N N . ARG A 1 125 ? 5.609 -1.814 12.870 1.00 97.12 125 ARG A N 1
ATOM 962 C CA . ARG A 1 125 ? 5.763 -0.627 13.733 1.00 97.12 125 ARG A CA 1
ATOM 963 C C . ARG A 1 125 ? 7.172 -0.067 13.696 1.00 97.12 125 ARG A C 1
ATOM 965 O O . ARG A 1 125 ? 7.352 1.131 13.487 1.00 97.12 125 ARG A O 1
ATOM 972 N N . GLN A 1 126 ? 8.178 -0.930 13.813 1.00 96.50 126 GLN A N 1
ATOM 973 C CA . GLN A 1 126 ? 9.581 -0.528 13.676 1.00 96.50 126 GLN A CA 1
ATOM 974 C C . GLN A 1 126 ? 9.864 0.088 12.301 1.00 96.50 126 GLN A C 1
ATOM 976 O O . GLN A 1 126 ? 10.643 1.036 12.187 1.00 96.50 126 GLN A O 1
ATOM 981 N N . ALA A 1 127 ? 9.209 -0.409 11.246 1.00 96.75 127 ALA A N 1
ATOM 982 C CA . ALA A 1 127 ? 9.334 0.173 9.917 1.00 96.75 127 ALA A CA 1
ATOM 983 C C . ALA A 1 127 ? 8.785 1.606 9.846 1.00 96.75 127 ALA A C 1
ATOM 985 O O . ALA A 1 127 ? 9.285 2.358 9.017 1.00 96.75 127 ALA A O 1
ATOM 986 N N . LEU A 1 128 ? 7.856 2.011 10.720 1.00 95.69 128 LEU A N 1
ATOM 987 C CA . LEU A 1 128 ? 7.374 3.395 10.831 1.00 95.69 128 LEU A CA 1
ATOM 988 C C . LEU A 1 128 ? 8.147 4.225 11.882 1.00 95.69 128 LEU A C 1
ATOM 990 O O . LEU A 1 128 ? 8.321 5.425 11.718 1.00 95.69 128 LEU A O 1
ATOM 994 N N . ALA A 1 129 ? 8.690 3.622 12.938 1.00 92.44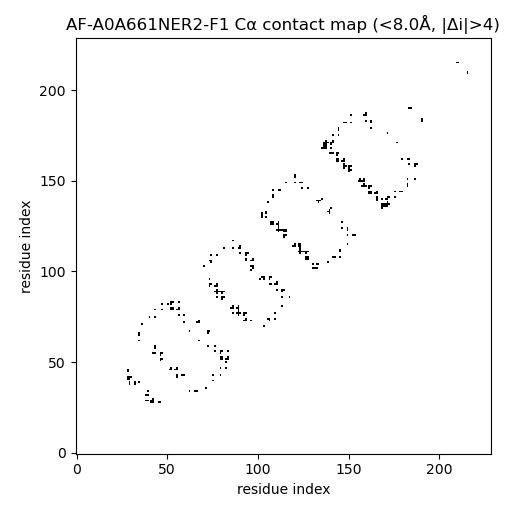 129 ALA A N 1
ATOM 995 C CA . ALA A 1 129 ? 9.299 4.361 14.050 1.00 92.44 129 ALA A CA 1
ATOM 996 C C . ALA A 1 129 ? 10.487 5.271 13.649 1.00 92.44 129 ALA A C 1
ATOM 998 O O . ALA A 1 129 ? 11.380 4.856 12.918 1.00 92.44 129 ALA A O 1
ATOM 999 N N . GLY A 1 130 ? 10.579 6.497 14.172 1.00 75.12 130 GLY A N 1
ATOM 1000 C CA . GLY A 1 130 ? 11.854 7.237 14.207 1.00 75.12 130 GLY A CA 1
ATOM 1001 C C . GLY A 1 130 ? 12.318 7.943 12.923 1.00 75.12 130 GLY A C 1
ATOM 1002 O O . GLY A 1 130 ? 13.519 8.093 12.723 1.00 75.12 130 GLY A O 1
ATOM 1003 N N . SER A 1 131 ? 11.420 8.413 12.052 1.00 68.38 131 SER A N 1
ATOM 1004 C CA . SER A 1 131 ? 11.802 9.354 10.980 1.00 68.38 131 SER A CA 1
ATOM 1005 C C . SER A 1 131 ? 10.841 10.528 10.877 1.00 68.38 131 SER A C 1
ATOM 1007 O O . SER A 1 131 ? 9.633 10.343 10.998 1.00 68.38 131 SER A O 1
ATOM 1009 N N . ALA A 1 132 ? 11.375 11.714 10.573 1.00 79.88 132 ALA A N 1
ATOM 1010 C CA . ALA A 1 132 ? 10.606 12.911 10.235 1.00 79.88 132 ALA A CA 1
ATOM 1011 C C . ALA A 1 132 ? 9.927 12.749 8.863 1.00 79.88 132 ALA A C 1
ATOM 1013 O O . ALA A 1 132 ? 10.344 13.334 7.863 1.00 79.88 132 ALA A O 1
ATOM 1014 N N . CYS A 1 133 ? 8.915 11.885 8.800 1.00 86.94 133 CYS A N 1
ATOM 1015 C CA . CYS A 1 133 ? 8.155 11.652 7.585 1.00 86.94 133 CYS A CA 1
ATOM 1016 C C . CYS A 1 133 ? 7.244 12.823 7.230 1.00 86.94 133 CYS A C 1
ATOM 1018 O O . CYS A 1 133 ? 7.026 13.696 8.076 1.00 86.94 133 CYS A O 1
ATOM 1020 N N . PRO A 1 134 ? 6.761 12.891 5.970 1.00 81.75 134 PRO A N 1
ATOM 1021 C CA . PRO A 1 134 ? 5.939 13.999 5.515 1.00 81.75 134 PRO A CA 1
ATOM 1022 C C . PRO A 1 134 ? 4.802 14.257 6.494 1.00 81.75 134 PRO A C 1
ATOM 1024 O O . PRO A 1 134 ? 4.131 13.321 6.918 1.00 81.75 134 PRO A O 1
ATOM 1027 N N . GLN A 1 135 ? 4.614 15.526 6.840 1.00 86.00 135 GLN A N 1
ATOM 1028 C CA . GLN A 1 135 ? 3.567 15.985 7.756 1.00 86.00 135 GLN A CA 1
ATOM 1029 C C . GLN A 1 135 ? 2.294 16.407 7.003 1.00 86.00 135 GLN A C 1
ATOM 1031 O O . GLN A 1 135 ? 1.311 16.818 7.608 1.00 86.00 135 GLN A O 1
ATOM 1036 N N . THR A 1 136 ? 2.313 16.356 5.665 1.00 88.31 136 THR A N 1
ATOM 1037 C CA . THR A 1 136 ? 1.208 16.783 4.798 1.00 88.31 136 THR A CA 1
ATOM 1038 C C . THR A 1 136 ? 1.129 15.946 3.515 1.00 88.31 136 THR A C 1
ATOM 1040 O O . THR A 1 136 ? 2.091 15.286 3.107 1.00 88.31 136 THR A O 1
ATOM 1043 N N . GLY A 1 137 ? -0.033 15.989 2.856 1.00 93.44 137 GLY A N 1
ATOM 1044 C CA . GLY A 1 137 ? -0.265 15.361 1.550 1.00 93.44 137 GLY A CA 1
ATOM 1045 C C . GLY A 1 137 ? -0.587 13.865 1.619 1.00 93.44 137 GLY A C 1
ATOM 1046 O O . GLY A 1 137 ? -0.710 13.281 2.692 1.00 93.44 137 GLY A O 1
ATOM 1047 N N . ALA A 1 138 ? -0.727 13.227 0.453 1.00 93.81 138 ALA A N 1
ATOM 1048 C CA . ALA A 1 138 ? -1.209 11.842 0.362 1.00 93.81 138 ALA A CA 1
ATOM 1049 C C . ALA A 1 138 ? -0.318 10.809 1.082 1.00 93.81 138 ALA A C 1
ATOM 1051 O O . ALA A 1 138 ? -0.824 9.825 1.616 1.00 93.81 138 ALA A O 1
ATOM 1052 N N . GLU A 1 139 ? 1.001 11.024 1.120 1.00 93.31 139 GLU A N 1
ATOM 1053 C CA . GLU A 1 139 ? 1.927 10.137 1.843 1.00 93.31 139 GLU A CA 1
ATOM 1054 C C . GLU A 1 139 ? 1.739 10.228 3.360 1.00 93.31 139 GLU A C 1
ATOM 1056 O O . GLU A 1 139 ? 1.793 9.205 4.036 1.00 93.31 139 GLU A O 1
ATOM 1061 N N . HIS A 1 140 ? 1.464 11.426 3.889 1.00 95.19 140 HIS A N 1
ATOM 1062 C CA . HIS A 1 140 ? 1.142 11.599 5.304 1.00 95.19 140 HIS A CA 1
ATOM 1063 C C . HIS A 1 140 ? -0.178 10.903 5.655 1.00 95.19 140 HIS A C 1
ATOM 1065 O O . HIS A 1 140 ? -0.252 10.179 6.642 1.00 95.19 140 HIS A O 1
ATOM 1071 N N . THR A 1 141 ? -1.198 11.021 4.799 1.00 96.19 141 THR A N 1
ATOM 1072 C CA . THR A 1 141 ? -2.458 10.283 4.973 1.00 96.19 141 THR A CA 1
ATOM 1073 C C . THR A 1 141 ? -2.225 8.775 5.022 1.00 96.19 141 THR A C 1
ATOM 1075 O O . THR A 1 141 ? -2.714 8.114 5.935 1.00 96.19 141 THR A O 1
ATOM 1078 N N . ARG A 1 142 ? -1.443 8.213 4.087 1.00 96.06 142 ARG A N 1
ATOM 1079 C CA . ARG A 1 142 ? -1.086 6.784 4.120 1.00 96.06 142 ARG A CA 1
ATOM 1080 C C . ARG A 1 142 ? -0.385 6.410 5.421 1.00 96.06 142 ARG A C 1
ATOM 1082 O O . ARG A 1 142 ? -0.691 5.369 5.992 1.00 96.06 142 ARG A O 1
ATOM 1089 N N . TRP A 1 143 ? 0.546 7.245 5.867 1.00 96.31 143 TRP A N 1
ATOM 1090 C CA . TRP A 1 143 ? 1.277 7.032 7.108 1.00 96.31 143 TRP A CA 1
ATOM 1091 C C . TRP A 1 143 ? 0.329 6.918 8.310 1.00 96.31 143 TRP A C 1
ATOM 1093 O O . TRP A 1 143 ? 0.349 5.902 9.002 1.00 96.31 143 TRP A O 1
ATOM 1103 N N . LEU A 1 144 ? -0.578 7.886 8.478 1.00 96.69 144 LEU A N 1
ATOM 1104 C CA . LEU A 1 144 ? -1.600 7.876 9.531 1.00 96.69 144 LEU A CA 1
ATOM 1105 C C . LEU A 1 144 ? -2.502 6.634 9.462 1.00 96.69 144 LEU A C 1
ATOM 1107 O O . LEU A 1 144 ? -2.824 6.041 10.489 1.00 96.69 144 LEU A O 1
ATOM 1111 N N . LEU A 1 145 ? -2.897 6.211 8.256 1.00 97.81 145 LEU A N 1
ATOM 1112 C CA . LEU A 1 145 ? -3.729 5.016 8.074 1.00 97.81 145 LEU A CA 1
ATOM 1113 C C . LEU A 1 145 ? -2.996 3.724 8.450 1.00 97.81 145 LEU A C 1
ATOM 1115 O O . LEU A 1 145 ? -3.614 2.818 9.007 1.00 97.81 145 LEU A O 1
ATOM 1119 N N . LEU A 1 146 ? -1.695 3.630 8.168 1.00 97.62 146 LEU A N 1
ATOM 1120 C CA . LEU A 1 146 ? -0.877 2.487 8.574 1.00 97.62 146 LEU A CA 1
ATOM 1121 C C . LEU A 1 146 ? -0.674 2.456 10.089 1.00 97.62 146 LEU A C 1
ATOM 1123 O O . LEU A 1 146 ? -0.823 1.397 10.692 1.00 97.62 146 LEU A O 1
ATOM 1127 N N . GLU A 1 147 ? -0.404 3.599 10.721 1.00 97.38 147 GLU A N 1
ATOM 1128 C CA . GLU A 1 147 ? -0.333 3.677 12.184 1.00 97.38 147 GLU A CA 1
ATOM 1129 C C . GLU A 1 147 ? -1.665 3.282 12.834 1.00 97.38 147 GLU A C 1
ATOM 1131 O O . GLU A 1 147 ? -1.684 2.473 13.765 1.00 97.38 147 GLU A O 1
ATOM 1136 N N . ALA A 1 148 ? -2.787 3.778 12.303 1.00 98.00 148 ALA A N 1
ATOM 1137 C CA . ALA A 1 148 ? -4.123 3.430 12.780 1.00 98.00 148 ALA A CA 1
ATOM 1138 C C . ALA A 1 148 ? -4.408 1.930 12.626 1.00 98.00 148 ALA A C 1
ATOM 1140 O O . ALA A 1 148 ? -4.951 1.312 13.542 1.00 98.00 148 ALA A O 1
ATOM 1141 N N . TYR A 1 149 ? -4.008 1.337 11.498 1.00 98.19 149 TYR A N 1
ATOM 1142 C CA . TYR A 1 149 ? -4.119 -0.100 11.266 1.00 98.19 149 TYR A CA 1
ATOM 1143 C C . TYR A 1 149 ? -3.314 -0.914 12.280 1.00 98.19 149 TYR A C 1
ATOM 1145 O O . TYR A 1 149 ? -3.853 -1.843 12.878 1.00 98.19 149 TYR A O 1
ATOM 1153 N N . LEU A 1 150 ? -2.050 -0.554 12.513 1.00 98.06 150 LEU A N 1
ATOM 1154 C CA . LEU A 1 150 ? -1.183 -1.279 13.444 1.00 98.06 150 LEU A CA 1
ATOM 1155 C C . LEU A 1 150 ? -1.672 -1.157 14.890 1.00 98.06 150 LEU A C 1
ATOM 1157 O O . LEU A 1 150 ? -1.640 -2.141 15.625 1.00 98.06 150 LEU A O 1
ATOM 1161 N N . LYS A 1 151 ? -2.176 0.016 15.292 1.00 97.81 151 LYS A N 1
ATOM 1162 C CA . LYS A 1 151 ? -2.819 0.196 16.601 1.00 97.81 151 LYS A CA 1
ATOM 1163 C C . LYS A 1 151 ? -4.081 -0.646 16.745 1.00 97.81 151 LYS A C 1
ATOM 1165 O O . LYS A 1 151 ? -4.236 -1.330 17.751 1.00 97.81 151 LYS A O 1
ATOM 1170 N N . ALA A 1 152 ? -4.949 -0.646 15.733 1.00 97.19 152 ALA A N 1
ATOM 1171 C CA . ALA A 1 152 ? -6.160 -1.462 15.742 1.00 97.19 152 ALA A CA 1
ATOM 1172 C C . ALA A 1 152 ? -5.834 -2.962 15.838 1.00 97.19 152 ALA A C 1
ATOM 1174 O O . ALA A 1 152 ? -6.453 -3.667 16.631 1.00 97.19 152 ALA A O 1
ATOM 1175 N N . ALA A 1 153 ? -4.834 -3.435 15.086 1.00 96.56 153 ALA A N 1
ATOM 1176 C CA . ALA A 1 153 ? -4.386 -4.827 15.113 1.00 96.56 153 ALA A CA 1
ATOM 1177 C C . ALA A 1 153 ? -3.837 -5.259 16.486 1.00 96.56 153 ALA A C 1
ATOM 1179 O O . ALA A 1 153 ? -3.981 -6.419 16.859 1.00 96.56 153 ALA A O 1
ATOM 1180 N N . ALA A 1 154 ? -3.244 -4.334 17.243 1.00 96.12 154 ALA A N 1
ATOM 1181 C CA . ALA A 1 154 ? -2.730 -4.586 18.587 1.00 96.12 154 ALA A CA 1
ATOM 1182 C C . ALA A 1 154 ? -3.735 -4.293 19.718 1.00 96.12 154 ALA A C 1
ATOM 1184 O O . ALA A 1 154 ? -3.390 -4.442 20.887 1.00 96.12 154 ALA A O 1
ATOM 1185 N N . GLY A 1 155 ? -4.955 -3.839 19.404 1.00 95.75 155 GLY A N 1
ATOM 1186 C CA . GLY A 1 155 ? -5.934 -3.427 20.417 1.00 95.75 155 GLY A CA 1
ATOM 1187 C C . GLY A 1 155 ? -5.549 -2.153 21.182 1.00 95.75 155 GLY A C 1
ATOM 1188 O O . GLY A 1 155 ? -6.010 -1.940 22.301 1.00 95.75 155 GLY A O 1
ATOM 1189 N N . GLU A 1 156 ? -4.704 -1.301 20.601 1.00 96.62 156 GLU A N 1
ATOM 1190 C CA . GLU A 1 156 ? -4.245 -0.064 21.234 1.00 96.62 156 GLU A CA 1
ATOM 1191 C C . GLU A 1 156 ? -5.207 1.115 21.014 1.00 96.62 156 GLU A C 1
ATOM 1193 O O . GLU A 1 156 ? -5.831 1.242 19.953 1.00 96.62 156 GLU A O 1
ATOM 1198 N N . PRO A 1 157 ? -5.292 2.048 21.980 1.00 96.75 157 PRO A N 1
ATOM 1199 C CA . PRO A 1 157 ? -6.104 3.248 21.840 1.00 96.75 157 PRO A CA 1
ATOM 1200 C C . PRO A 1 157 ? -5.503 4.255 20.841 1.00 96.75 157 PRO A C 1
ATOM 1202 O O . PRO A 1 157 ? -4.319 4.229 20.487 1.00 96.75 157 PRO A O 1
ATOM 1205 N N . GLY A 1 158 ? -6.334 5.209 20.413 1.00 96.06 158 GLY A N 1
ATOM 1206 C CA . GLY A 1 158 ? -5.933 6.318 19.534 1.00 96.06 158 GLY A CA 1
ATOM 1207 C C . GLY A 1 158 ? -6.204 6.098 18.041 1.00 96.06 158 GLY A C 1
ATOM 1208 O O . GLY A 1 158 ? -5.879 6.961 17.232 1.00 96.06 158 GLY A O 1
ATOM 1209 N N . VAL A 1 159 ? -6.842 4.986 17.656 1.00 96.94 159 VAL A N 1
ATOM 1210 C CA . VAL A 1 159 ? -7.248 4.735 16.258 1.00 96.94 159 VAL A CA 1
ATOM 1211 C C . VAL A 1 159 ? -8.164 5.852 15.741 1.00 96.94 159 VAL A C 1
ATOM 1213 O O . VAL A 1 159 ? -7.934 6.385 14.660 1.00 96.94 159 VAL A O 1
ATOM 1216 N N . ALA A 1 160 ? -9.173 6.257 16.521 1.00 95.44 160 ALA A N 1
ATOM 1217 C CA . ALA A 1 160 ? -10.127 7.293 16.114 1.00 95.44 160 ALA A CA 1
ATOM 1218 C C . ALA A 1 160 ? -9.465 8.661 15.873 1.00 95.44 160 ALA A C 1
ATOM 1220 O O . ALA A 1 160 ? -9.831 9.355 14.927 1.00 95.44 160 ALA A O 1
ATOM 1221 N N . GLU A 1 161 ? -8.469 9.022 16.685 1.00 96.75 161 GLU A N 1
ATOM 1222 C CA . GLU A 1 161 ? -7.711 10.265 16.529 1.00 96.75 161 GLU A CA 1
ATOM 1223 C C . GLU A 1 161 ? -6.924 10.269 15.215 1.00 96.75 161 GLU A C 1
ATOM 1225 O O . GLU A 1 161 ? -7.067 11.194 14.416 1.00 96.75 161 GLU A O 1
ATOM 1230 N N . LEU A 1 162 ? -6.175 9.195 14.934 1.00 97.12 162 LEU A N 1
ATOM 1231 C CA . LEU A 1 162 ? -5.424 9.046 13.683 1.00 97.12 162 LEU A CA 1
ATOM 1232 C C . LEU A 1 162 ? -6.342 9.071 12.456 1.00 97.12 162 LEU A C 1
ATOM 1234 O O . LEU A 1 162 ? -6.017 9.696 11.446 1.00 97.12 162 LEU A O 1
ATOM 1238 N N . LEU A 1 163 ? -7.518 8.439 12.539 1.00 96.81 163 LEU A N 1
ATOM 1239 C CA . LEU A 1 163 ? -8.517 8.498 11.470 1.00 96.81 163 LEU A CA 1
ATOM 1240 C C . LEU A 1 163 ? -9.100 9.906 11.290 1.00 96.81 163 LEU A C 1
ATOM 1242 O O . LEU A 1 163 ? -9.379 10.297 10.155 1.00 96.81 163 LEU A O 1
ATOM 1246 N N . GLY A 1 164 ? -9.273 10.667 12.374 1.00 95.06 164 GLY A N 1
ATOM 1247 C CA . GLY A 1 164 ? -9.665 12.077 12.330 1.00 95.06 164 GLY A CA 1
ATOM 1248 C C . GLY A 1 164 ? -8.605 12.945 11.649 1.00 95.06 164 GLY A C 1
ATOM 1249 O O . GLY A 1 164 ? -8.928 13.707 10.737 1.00 95.06 164 GLY A O 1
ATOM 1250 N N . GLN A 1 165 ? -7.332 12.759 12.009 1.00 95.81 165 GLN A N 1
ATOM 1251 C CA . GLN A 1 165 ? -6.202 13.439 11.368 1.00 95.81 165 GLN A CA 1
ATOM 1252 C C . GLN A 1 165 ? -6.110 13.093 9.873 1.00 95.81 165 GLN A C 1
ATOM 1254 O O . GLN A 1 165 ? -5.984 13.992 9.042 1.00 95.81 165 GLN A O 1
ATOM 1259 N N . ALA A 1 166 ? -6.249 11.811 9.512 1.00 96.00 166 ALA A N 1
ATOM 1260 C CA . ALA A 1 166 ? -6.230 11.357 8.121 1.00 96.00 166 ALA A CA 1
ATOM 1261 C C . ALA A 1 166 ? -7.406 11.930 7.313 1.00 96.00 166 ALA A C 1
ATOM 1263 O O . ALA A 1 166 ? -7.236 12.302 6.154 1.00 96.00 166 ALA A O 1
ATOM 1264 N N . ALA A 1 167 ? -8.590 12.046 7.923 1.00 92.62 167 ALA A N 1
ATOM 1265 C CA . ALA A 1 167 ? -9.768 12.647 7.299 1.00 92.62 167 ALA A CA 1
ATOM 1266 C C . ALA A 1 167 ? -9.619 14.156 7.051 1.00 92.62 167 ALA A C 1
ATOM 1268 O O . ALA A 1 167 ? -10.202 14.672 6.101 1.00 92.62 167 ALA A O 1
ATOM 1269 N N . GLY A 1 168 ? -8.845 14.853 7.890 1.00 92.69 168 GLY A N 1
ATOM 1270 C CA . GLY A 1 168 ? -8.530 16.272 7.715 1.00 92.69 168 GLY A CA 1
ATOM 1271 C C . GLY A 1 168 ? -7.560 16.557 6.563 1.00 92.69 168 GLY A C 1
ATOM 1272 O O . GLY A 1 168 ? -7.427 17.707 6.137 1.00 92.69 168 GLY A O 1
ATOM 1273 N N . GLN A 1 169 ? -6.886 15.535 6.027 1.00 94.38 169 GLN A N 1
ATOM 1274 C CA . GLN A 1 169 ? -5.969 15.701 4.903 1.00 94.38 169 GLN A CA 1
ATOM 1275 C C . GLN A 1 169 ? -6.728 15.870 3.583 1.00 94.38 169 GLN A C 1
ATOM 1277 O O . GLN A 1 169 ? -7.642 15.119 3.253 1.00 94.38 169 GLN A O 1
ATOM 1282 N N . LYS A 1 170 ? -6.289 16.831 2.762 1.00 92.19 170 LYS A N 1
ATOM 1283 C CA . LYS A 1 170 ? -6.902 17.118 1.449 1.00 92.19 170 LYS A CA 1
ATOM 1284 C C . LYS A 1 170 ? -6.615 16.058 0.383 1.00 92.19 170 LYS A C 1
ATOM 1286 O O . LYS A 1 170 ? -7.253 16.059 -0.665 1.00 92.19 170 LYS A O 1
ATOM 1291 N N . GLN A 1 171 ? -5.607 15.216 0.597 1.00 95.38 171 GLN A N 1
ATOM 1292 C CA . GLN A 1 171 ? -5.114 14.271 -0.399 1.00 95.38 171 GLN A CA 1
ATOM 1293 C C . GLN A 1 171 ? -5.056 12.866 0.192 1.00 95.38 171 GLN A C 1
ATOM 1295 O O . GLN A 1 171 ? -4.473 12.651 1.252 1.00 95.38 171 GLN A O 1
ATOM 1300 N N . ILE A 1 172 ? -5.613 11.901 -0.531 1.00 95.62 172 ILE A N 1
ATOM 1301 C CA . ILE A 1 172 ? -5.570 10.477 -0.205 1.00 95.62 172 ILE A CA 1
ATOM 1302 C C . ILE A 1 172 ? -5.357 9.693 -1.500 1.00 95.62 172 ILE A C 1
ATOM 1304 O O . ILE A 1 172 ? -5.872 10.069 -2.557 1.00 95.62 172 ILE A O 1
ATOM 1308 N N . PHE A 1 173 ? -4.572 8.617 -1.448 1.00 92.69 173 PHE A N 1
ATOM 1309 C CA . PHE A 1 173 ? -4.445 7.736 -2.603 1.00 92.69 173 PHE A CA 1
ATOM 1310 C C . PHE A 1 173 ? -5.713 6.903 -2.774 1.00 92.69 173 PHE A C 1
ATOM 1312 O O . PHE A 1 173 ? -6.272 6.398 -1.804 1.00 92.69 173 PHE A O 1
ATOM 1319 N N . SER A 1 174 ? -6.114 6.658 -4.022 1.00 91.31 174 SER A N 1
ATOM 1320 C CA . SER A 1 174 ? -7.287 5.828 -4.317 1.00 91.31 174 SER A CA 1
ATOM 1321 C C . SER A 1 174 ? -7.201 4.420 -3.704 1.00 91.31 174 SER A C 1
ATOM 1323 O O . SER A 1 174 ? -8.206 3.854 -3.281 1.00 91.31 174 SER A O 1
ATOM 1325 N N . ALA A 1 175 ? -5.987 3.872 -3.607 1.00 88.75 175 ALA A N 1
ATOM 1326 C CA . ALA A 1 175 ? -5.722 2.573 -2.995 1.00 88.75 175 ALA A CA 1
ATOM 1327 C C . ALA A 1 175 ? -5.995 2.536 -1.479 1.00 88.75 175 ALA A C 1
ATOM 1329 O O . ALA A 1 175 ? -6.300 1.469 -0.948 1.00 88.75 175 ALA A O 1
ATOM 1330 N N . ASP A 1 176 ? -5.930 3.679 -0.792 1.00 95.56 176 ASP A N 1
ATOM 1331 C CA . ASP A 1 176 ? -6.020 3.743 0.668 1.00 95.56 176 ASP A CA 1
ATOM 1332 C C . ASP A 1 176 ? -7.476 3.860 1.160 1.00 95.56 176 ASP A C 1
ATOM 1334 O O . ASP A 1 176 ? -7.755 3.592 2.329 1.00 95.56 176 ASP A O 1
ATOM 1338 N N . TYR A 1 177 ? -8.436 4.179 0.277 1.00 94.19 177 TYR A N 1
ATOM 1339 C CA . TYR A 1 177 ? -9.855 4.284 0.650 1.00 94.19 177 TYR A CA 1
ATOM 1340 C C . TYR A 1 177 ? -10.408 2.994 1.254 1.00 94.19 177 TYR A C 1
ATOM 1342 O O . TYR A 1 177 ? -11.164 3.047 2.220 1.00 94.19 177 TYR A O 1
ATOM 1350 N N . ARG A 1 178 ? -10.018 1.825 0.728 1.00 93.38 178 ARG A N 1
ATOM 1351 C CA . ARG A 1 178 ? -10.492 0.541 1.272 1.00 93.38 178 ARG A CA 1
ATOM 1352 C C . ARG A 1 178 ? -10.033 0.340 2.714 1.00 93.38 178 ARG A C 1
ATOM 1354 O O . ARG A 1 178 ? -10.827 -0.105 3.541 1.00 93.38 178 ARG A O 1
ATOM 1361 N N . LEU A 1 179 ? -8.780 0.690 3.008 1.00 95.62 179 LEU A N 1
ATOM 1362 C CA . LEU A 1 179 ? -8.223 0.618 4.355 1.00 95.62 179 LEU A CA 1
ATOM 1363 C C . LEU A 1 179 ? -8.940 1.600 5.289 1.00 95.62 179 LEU A C 1
ATOM 1365 O O . LEU A 1 179 ? -9.409 1.192 6.349 1.00 95.62 179 LEU A O 1
ATOM 1369 N N . LEU A 1 180 ? -9.107 2.856 4.862 1.00 95.81 180 LEU A N 1
ATOM 1370 C CA . LEU A 1 180 ? -9.832 3.879 5.619 1.00 95.81 180 LEU A CA 1
ATOM 1371 C C . LEU A 1 180 ? -11.266 3.437 5.962 1.00 95.81 180 LEU A C 1
ATOM 1373 O O . LEU A 1 180 ? -11.655 3.484 7.130 1.00 95.81 180 LEU A O 1
ATOM 1377 N N . SER A 1 181 ? -12.043 2.967 4.980 1.00 92.81 181 SER A N 1
ATOM 1378 C CA . SER A 1 181 ? -13.410 2.480 5.217 1.00 92.81 181 SER A CA 1
ATOM 1379 C C . SER A 1 181 ? -13.437 1.272 6.155 1.00 92.81 181 SER A C 1
ATOM 1381 O O . SER A 1 181 ? -14.323 1.176 7.004 1.00 92.81 181 SER A O 1
ATOM 1383 N N . SER A 1 182 ? -12.471 0.355 6.038 1.00 94.50 182 SER A N 1
ATOM 1384 C CA . SER A 1 182 ? -12.368 -0.795 6.943 1.00 94.50 182 SER A CA 1
ATOM 1385 C C . SER A 1 182 ? -12.111 -0.364 8.388 1.00 94.50 182 SER A C 1
ATOM 1387 O O . SER A 1 182 ? -12.833 -0.798 9.284 1.00 94.50 182 SER A O 1
ATOM 1389 N N . LEU A 1 183 ? -11.137 0.525 8.606 1.00 96.56 183 LEU A N 1
ATOM 1390 C CA . LEU A 1 183 ? -10.769 1.018 9.937 1.00 96.56 183 LEU A CA 1
ATOM 1391 C C . LEU A 1 183 ? -11.884 1.838 10.589 1.00 96.56 183 LEU A C 1
ATOM 1393 O O . LEU A 1 183 ? -12.097 1.736 11.797 1.00 96.56 183 LEU A O 1
ATOM 1397 N N . ARG A 1 184 ? -12.629 2.633 9.811 1.00 94.69 184 ARG A N 1
ATOM 1398 C CA . ARG A 1 184 ? -13.796 3.366 10.327 1.00 94.69 184 ARG A CA 1
ATOM 1399 C C . ARG A 1 184 ? -14.885 2.420 10.815 1.00 94.69 184 ARG A C 1
ATOM 1401 O O . ARG A 1 184 ? -15.346 2.576 11.939 1.00 94.69 184 ARG A O 1
ATOM 1408 N N . ARG A 1 185 ? -15.241 1.406 10.016 1.00 92.19 185 ARG A N 1
ATOM 1409 C CA . ARG A 1 185 ? -16.257 0.417 10.413 1.00 92.19 185 ARG A CA 1
ATOM 1410 C C . ARG A 1 185 ? -15.871 -0.344 11.680 1.00 92.19 185 ARG A C 1
ATOM 1412 O O . ARG A 1 185 ? -16.738 -0.601 12.504 1.00 92.19 185 ARG A O 1
ATOM 1419 N N . SER A 1 186 ? -14.595 -0.697 11.844 1.00 93.12 186 SER A N 1
ATOM 1420 C CA . SER A 1 186 ? -14.144 -1.447 13.022 1.00 93.12 186 SER A CA 1
ATOM 1421 C C . S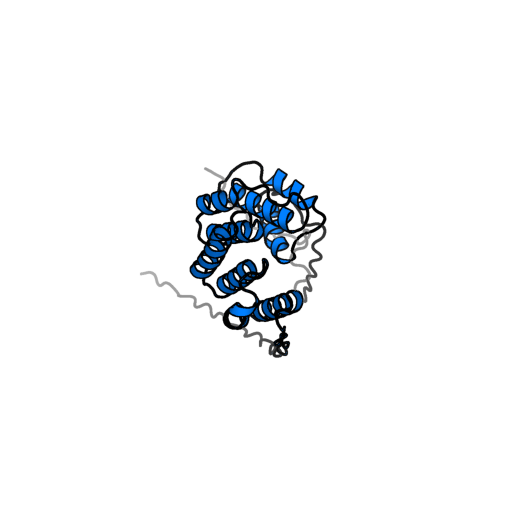ER A 1 186 ? -13.990 -0.587 14.280 1.00 93.12 186 SER A C 1
ATOM 1423 O O . SER A 1 186 ? -14.152 -1.103 15.378 1.00 93.12 186 SER A O 1
ATOM 1425 N N . SER A 1 187 ? -13.662 0.704 14.145 1.00 92.81 187 SER A N 1
ATOM 1426 C CA . SER A 1 187 ? -13.408 1.597 15.291 1.00 92.81 187 SER A CA 1
ATOM 1427 C C . SER A 1 187 ? -14.616 2.423 15.738 1.00 92.81 187 SER A C 1
ATOM 1429 O O . SER A 1 187 ? -14.613 2.930 16.857 1.00 92.81 187 SER A O 1
ATOM 1431 N N . GLN A 1 188 ? -15.640 2.579 14.895 1.00 88.31 188 GLN A N 1
ATOM 1432 C CA . GLN A 1 188 ? -16.828 3.384 15.187 1.00 88.31 188 GLN A CA 1
ATOM 1433 C C . GLN A 1 188 ? -18.095 2.602 14.804 1.00 88.31 188 GLN A C 1
ATOM 1435 O O . GLN A 1 188 ? -18.583 2.740 13.683 1.00 88.31 188 GLN A O 1
ATOM 1440 N N . PRO A 1 189 ? -18.672 1.804 15.723 1.00 80.69 189 PRO A N 1
ATOM 1441 C CA . PRO A 1 189 ? -19.850 0.975 15.440 1.00 80.69 189 PRO A CA 1
ATOM 1442 C C . PRO A 1 189 ? -21.086 1.763 14.968 1.00 80.69 189 PRO A C 1
ATOM 1444 O O . PRO A 1 189 ? -21.959 1.201 14.317 1.00 80.69 189 PRO A O 1
ATOM 1447 N N . GLY A 1 190 ? -21.156 3.064 15.278 1.00 84.25 190 GLY A N 1
ATOM 1448 C CA . GLY A 1 190 ? -22.215 3.975 14.827 1.00 84.25 190 GLY A CA 1
ATOM 1449 C C . GLY A 1 190 ? -21.915 4.727 13.525 1.00 84.25 190 GLY A C 1
ATOM 1450 O O . GLY A 1 190 ? -22.720 5.558 13.111 1.00 84.25 190 GLY A O 1
ATOM 1451 N N . TRP A 1 191 ? -20.764 4.491 12.886 1.00 79.25 191 TRP A N 1
ATOM 1452 C CA . TRP A 1 191 ? -20.403 5.182 11.651 1.00 79.25 191 TRP A CA 1
ATOM 1453 C C . TRP A 1 191 ? -21.201 4.636 10.464 1.00 79.25 191 TRP A C 1
ATOM 1455 O O . TRP A 1 191 ? -21.011 3.500 10.026 1.00 79.25 191 TRP A O 1
ATOM 1465 N N . LEU A 1 192 ? -22.054 5.487 9.899 1.00 76.69 192 LEU A N 1
ATOM 1466 C CA . LEU A 1 192 ? -22.696 5.266 8.609 1.00 76.69 192 LEU A CA 1
ATOM 1467 C C . LEU A 1 192 ? -21.873 5.985 7.537 1.00 76.69 192 LEU A C 1
ATOM 1469 O O . LEU A 1 192 ? -21.517 7.151 7.708 1.00 76.69 192 LEU A O 1
ATOM 1473 N N . GLU A 1 193 ? -21.548 5.308 6.429 1.00 72.69 193 GLU A N 1
ATOM 1474 C CA . GLU A 1 193 ? -20.905 6.015 5.319 1.00 72.69 193 GLU A CA 1
ATOM 1475 C C . GLU A 1 193 ? -21.838 7.117 4.793 1.00 72.69 193 GLU A C 1
ATOM 1477 O O . GLU A 1 193 ? -23.043 6.878 4.662 1.00 72.69 193 GLU A O 1
ATOM 1482 N N . PRO A 1 194 ? -21.305 8.322 4.504 1.00 67.19 194 PRO A N 1
ATOM 1483 C CA . PRO A 1 194 ? -22.097 9.422 3.979 1.00 67.19 194 PRO A CA 1
ATOM 1484 C C . PRO A 1 194 ? -22.695 8.999 2.634 1.00 67.19 194 PRO A C 1
ATOM 1486 O O . PRO A 1 194 ? -22.012 8.968 1.619 1.00 67.19 194 PRO A O 1
ATOM 1489 N N . VAL A 1 195 ? -23.976 8.630 2.671 1.00 67.44 195 VAL A N 1
ATOM 1490 C CA . VAL A 1 195 ? -24.816 8.244 1.533 1.00 67.44 195 VAL A CA 1
ATOM 1491 C C . VAL A 1 195 ? -24.180 7.165 0.644 1.00 67.44 195 VAL A C 1
ATOM 1493 O O . VAL A 1 195 ? -23.674 7.431 -0.443 1.00 67.44 195 VAL A O 1
ATOM 1496 N N . SER A 1 196 ? -24.287 5.897 1.042 1.00 59.25 196 SER A N 1
ATOM 1497 C CA . SER A 1 196 ? -24.134 4.807 0.075 1.00 59.25 196 SER A CA 1
ATOM 1498 C C . SER A 1 196 ? -25.421 4.693 -0.749 1.00 59.25 196 SER A C 1
ATOM 1500 O O . SER A 1 196 ? -26.418 4.139 -0.278 1.00 59.25 196 SER A O 1
ATOM 1502 N N . LEU A 1 197 ? -25.426 5.224 -1.975 1.00 65.00 197 LEU A N 1
ATOM 1503 C CA . LEU A 1 197 ? -26.542 5.043 -2.904 1.00 65.00 197 LEU A CA 1
ATOM 1504 C C . LEU A 1 197 ? -26.516 3.599 -3.422 1.00 65.00 197 LEU A C 1
ATOM 1506 O O . LEU A 1 197 ? -25.886 3.283 -4.431 1.00 65.00 197 LEU A O 1
ATOM 1510 N N . ARG A 1 198 ? -27.160 2.688 -2.693 1.00 59.38 198 ARG A N 1
ATOM 1511 C CA . ARG A 1 198 ? -27.303 1.299 -3.125 1.00 59.38 198 ARG A CA 1
ATOM 1512 C C . ARG A 1 198 ? -28.551 1.186 -3.993 1.00 59.38 198 ARG A C 1
ATOM 1514 O O . ARG A 1 198 ? -29.661 1.100 -3.478 1.00 59.38 198 ARG A O 1
ATOM 1521 N N . ILE A 1 199 ? -28.371 1.173 -5.311 1.00 67.81 199 ILE A N 1
ATOM 1522 C CA . ILE A 1 199 ? -29.459 0.852 -6.239 1.00 67.81 199 ILE A CA 1
ATOM 1523 C C . ILE A 1 199 ? -29.746 -0.643 -6.097 1.00 67.81 199 ILE A C 1
ATOM 1525 O O . ILE A 1 199 ? -28.984 -1.486 -6.568 1.00 67.81 199 ILE A O 1
ATOM 1529 N N . MET A 1 200 ? -30.825 -0.976 -5.397 1.00 58.47 200 MET A N 1
ATOM 1530 C CA . MET A 1 200 ? -31.362 -2.331 -5.357 1.00 58.47 200 MET A CA 1
ATOM 1531 C C . MET A 1 200 ? -32.462 -2.428 -6.409 1.00 58.47 200 MET A C 1
ATOM 1533 O O . MET A 1 200 ? -33.601 -2.044 -6.166 1.00 58.47 200 MET A O 1
ATOM 1537 N N . SER A 1 201 ? -32.127 -2.929 -7.595 1.00 59.16 201 SER A N 1
ATOM 1538 C CA . SER A 1 201 ? -33.133 -3.333 -8.575 1.00 59.16 201 SER A CA 1
ATOM 1539 C C . SER A 1 201 ? -33.695 -4.693 -8.157 1.00 59.16 201 SER A C 1
ATOM 1541 O O . SER A 1 201 ? -33.147 -5.739 -8.504 1.00 59.16 201 SER A O 1
ATOM 1543 N N . ALA A 1 202 ? -34.760 -4.689 -7.361 1.00 67.44 202 ALA A N 1
ATOM 1544 C CA . ALA A 1 202 ? -35.526 -5.895 -7.083 1.00 67.44 202 ALA A CA 1
ATOM 1545 C C . ALA A 1 202 ? -36.573 -6.086 -8.192 1.00 67.44 202 ALA A C 1
ATOM 1547 O O . ALA A 1 202 ? -37.618 -5.444 -8.183 1.00 67.44 202 ALA A O 1
ATOM 1548 N N . ALA A 1 203 ? -36.290 -6.964 -9.155 1.00 61.81 203 ALA A N 1
ATOM 1549 C CA . ALA A 1 203 ? -37.296 -7.498 -10.070 1.00 61.81 203 ALA A CA 1
ATOM 1550 C C . ALA A 1 203 ? -37.818 -8.817 -9.484 1.00 61.81 203 ALA A C 1
ATOM 1552 O O . ALA A 1 203 ? -37.366 -9.899 -9.846 1.00 61.81 203 ALA A O 1
ATOM 1553 N N . GLY A 1 204 ? -38.708 -8.712 -8.498 1.00 58.41 204 GLY A N 1
ATOM 1554 C CA . GLY A 1 204 ? -39.408 -9.852 -7.917 1.00 58.41 204 GLY A CA 1
ATOM 1555 C C . GLY A 1 204 ? -40.890 -9.759 -8.244 1.00 58.41 204 GLY A C 1
ATOM 1556 O O . GLY A 1 204 ? -41.537 -8.790 -7.860 1.00 58.41 204 GLY A O 1
ATOM 1557 N N . TYR A 1 205 ? -41.433 -10.760 -8.933 1.00 56.03 205 TYR A N 1
ATOM 1558 C CA . TYR A 1 205 ? -42.878 -10.962 -8.991 1.00 56.03 205 TYR A CA 1
ATOM 1559 C C . TYR A 1 205 ? -43.245 -11.778 -7.747 1.00 56.03 205 TYR A C 1
ATOM 1561 O O . TYR A 1 205 ? -43.048 -12.992 -7.726 1.00 56.03 205 TYR A O 1
ATOM 1569 N N . SER A 1 206 ? -43.693 -11.132 -6.666 1.00 59.78 206 SER A N 1
ATOM 1570 C CA . SER A 1 206 ? -44.338 -11.884 -5.589 1.00 59.78 206 SER A CA 1
ATOM 1571 C C . SER A 1 206 ? -45.765 -12.193 -6.043 1.00 59.78 206 SER A C 1
ATOM 1573 O O . SER A 1 206 ? -46.585 -11.302 -6.236 1.00 59.78 206 SER A O 1
ATOM 1575 N N . SER A 1 207 ? -46.085 -13.471 -6.243 1.00 60.25 207 SER A N 1
ATOM 1576 C CA . SER A 1 207 ? -47.471 -13.907 -6.479 1.00 60.25 207 SER A CA 1
ATOM 1577 C C . SER A 1 207 ? -48.336 -13.827 -5.212 1.00 60.25 207 SER A C 1
ATOM 1579 O O . SER A 1 207 ? -49.540 -14.047 -5.273 1.00 60.25 207 SER A O 1
ATOM 1581 N N . ASN A 1 208 ? -47.742 -13.460 -4.071 1.00 60.38 208 ASN A N 1
ATOM 1582 C CA . ASN A 1 208 ? -48.421 -13.247 -2.800 1.00 60.38 208 ASN A CA 1
ATOM 1583 C C . ASN A 1 208 ? -48.369 -11.767 -2.411 1.00 60.38 208 ASN A C 1
ATOM 1585 O O . ASN A 1 208 ? -47.531 -11.353 -1.614 1.00 60.38 208 ASN A O 1
ATOM 1589 N N . ALA A 1 209 ? -49.305 -10.974 -2.932 1.00 56.31 209 ALA A N 1
ATOM 1590 C CA . ALA A 1 209 ? -49.481 -9.566 -2.559 1.00 56.31 209 ALA A CA 1
ATOM 1591 C C . ALA A 1 209 ? -49.958 -9.355 -1.100 1.00 56.31 209 ALA A C 1
ATOM 1593 O O . ALA A 1 209 ? -50.129 -8.215 -0.679 1.00 56.31 209 ALA A O 1
ATOM 1594 N N . ARG A 1 210 ? -50.197 -10.430 -0.330 1.00 56.75 210 ARG A N 1
ATOM 1595 C CA . ARG A 1 210 ? -50.683 -10.362 1.061 1.00 56.75 210 ARG A CA 1
ATOM 1596 C C . ARG A 1 210 ? -49.713 -10.870 2.125 1.00 56.75 210 ARG A C 1
ATOM 1598 O O . ARG A 1 210 ? -49.815 -10.411 3.251 1.00 56.75 210 ARG A O 1
ATOM 1605 N N . ALA A 1 211 ? -48.737 -11.710 1.778 1.00 55.22 211 ALA A N 1
ATOM 1606 C CA . ALA A 1 211 ? -47.843 -12.312 2.763 1.00 55.22 211 ALA A CA 1
ATOM 1607 C C . ALA A 1 211 ? -46.885 -11.263 3.357 1.00 55.22 211 ALA A C 1
ATOM 1609 O O . ALA A 1 211 ? -45.854 -10.946 2.764 1.00 55.22 211 ALA A O 1
ATOM 1610 N N . GLY A 1 212 ? -47.236 -10.719 4.522 1.00 53.78 212 GLY A N 1
ATOM 1611 C CA . GLY A 1 212 ? -46.365 -9.835 5.304 1.00 53.78 212 GLY A CA 1
ATOM 1612 C C . GLY A 1 212 ? -46.948 -8.470 5.665 1.00 53.78 212 GLY A C 1
ATOM 1613 O O . GLY A 1 212 ? -46.241 -7.668 6.274 1.00 53.78 212 GLY A O 1
ATOM 1614 N N . SER A 1 213 ? -48.215 -8.187 5.340 1.00 56.28 213 SER A N 1
ATOM 1615 C CA . SER A 1 213 ? -48.890 -7.039 5.955 1.00 56.28 213 SER A CA 1
ATOM 1616 C C . SER A 1 213 ? -49.056 -7.293 7.462 1.00 56.28 213 SER A C 1
ATOM 1618 O O . SER A 1 213 ? -49.524 -8.369 7.828 1.00 56.28 213 SER A O 1
ATOM 1620 N N . PRO A 1 214 ? -48.779 -6.324 8.356 1.00 60.50 214 PRO A N 1
ATOM 1621 C CA . PRO A 1 214 ? -49.100 -6.426 9.787 1.00 60.50 214 PRO A CA 1
ATOM 1622 C C . PRO A 1 214 ? -50.595 -6.651 10.077 1.00 60.50 214 PRO A C 1
ATOM 1624 O O . PRO A 1 214 ? -50.970 -6.901 11.218 1.00 60.50 214 PRO A O 1
ATOM 1627 N N . THR A 1 215 ? -51.449 -6.521 9.057 1.00 63.06 215 THR A N 1
ATOM 1628 C CA . THR A 1 215 ? -52.890 -6.788 9.114 1.00 63.06 215 THR A CA 1
ATOM 1629 C C . THR A 1 215 ? -53.296 -8.151 8.560 1.00 63.06 215 THR A C 1
ATOM 1631 O O . THR A 1 215 ? -54.495 -8.428 8.516 1.00 63.06 215 THR A O 1
ATOM 1634 N N . ASP A 1 216 ? -52.355 -9.007 8.142 1.00 57.84 216 ASP A N 1
ATOM 1635 C CA . ASP A 1 216 ? -52.695 -10.409 7.902 1.00 57.84 216 ASP A CA 1
ATOM 1636 C C . ASP A 1 216 ? -53.171 -10.984 9.235 1.00 57.84 216 ASP A C 1
ATOM 1638 O O . ASP A 1 216 ? -52.452 -10.959 10.237 1.00 57.84 216 ASP A O 1
ATOM 1642 N N . ALA A 1 217 ? -54.425 -11.428 9.262 1.00 61.47 217 ALA A N 1
ATOM 1643 C CA . ALA A 1 217 ? -55.008 -12.056 10.428 1.00 61.47 217 ALA A CA 1
ATOM 1644 C C . ALA A 1 217 ? -54.199 -13.322 10.711 1.00 61.47 217 ALA A C 1
ATOM 1646 O O . ALA A 1 217 ? -54.412 -14.358 10.085 1.00 61.47 217 ALA A O 1
ATOM 1647 N N . ALA A 1 218 ? -53.233 -13.214 11.623 1.00 55.47 218 ALA A N 1
ATOM 1648 C CA . ALA A 1 218 ? -52.543 -14.356 12.176 1.00 55.47 218 ALA A CA 1
ATOM 1649 C C . ALA A 1 218 ? -53.619 -15.268 12.763 1.00 55.47 218 ALA A C 1
ATOM 1651 O O . ALA A 1 218 ? -54.228 -14.960 13.791 1.00 55.47 218 ALA A O 1
ATOM 1652 N N . GLU A 1 219 ? -53.881 -16.367 12.063 1.00 60.34 219 GLU A N 1
ATOM 1653 C CA . GLU A 1 219 ? -54.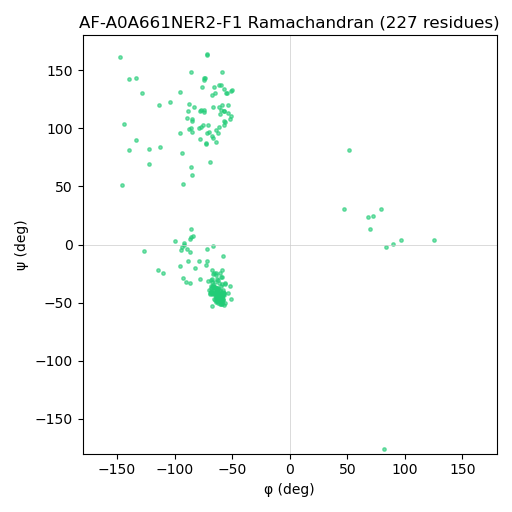594 -17.509 12.599 1.00 60.34 219 GLU A CA 1
ATOM 1654 C C . GLU A 1 219 ? -53.893 -17.854 13.916 1.00 60.34 219 GLU A C 1
ATOM 1656 O O . GLU A 1 219 ? -52.705 -18.186 13.946 1.00 60.34 219 GLU A O 1
ATOM 1661 N N . GLN A 1 220 ? -54.587 -17.618 15.028 1.00 62.25 220 GLN A N 1
ATOM 1662 C CA . GLN A 1 220 ? -54.042 -17.790 16.366 1.00 62.25 220 GLN A CA 1
ATOM 1663 C C . GLN A 1 220 ? -53.789 -19.280 16.584 1.00 62.25 220 GLN A C 1
ATOM 1665 O O . GLN A 1 220 ? -54.673 -20.024 17.004 1.00 62.25 220 GLN A O 1
ATOM 1670 N N . GLY A 1 221 ? -52.574 -19.725 16.269 1.00 67.94 221 GLY A N 1
ATOM 1671 C CA . GLY A 1 221 ? -52.116 -21.063 16.603 1.00 67.94 221 GLY A CA 1
ATOM 1672 C C . GLY A 1 221 ? -52.175 -21.292 18.121 1.00 67.94 221 GLY A C 1
ATOM 1673 O O . GLY A 1 221 ? -52.007 -20.346 18.901 1.00 67.94 221 GLY A O 1
ATOM 1674 N N . PRO A 1 222 ? -52.426 -22.535 18.567 1.00 61.47 222 PRO A N 1
ATOM 1675 C CA . PRO A 1 222 ? -52.575 -22.855 19.979 1.00 61.47 222 PRO A CA 1
ATOM 1676 C C . PRO A 1 222 ? -51.327 -22.452 20.772 1.00 61.47 222 PRO A C 1
ATOM 1678 O O . PRO A 1 222 ? -50.190 -22.719 20.381 1.00 61.47 222 PRO A O 1
ATOM 1681 N N . ARG A 1 223 ? -51.563 -21.792 21.910 1.00 61.09 223 ARG A N 1
ATOM 1682 C CA . ARG A 1 223 ? -50.533 -21.325 22.843 1.00 61.09 223 ARG A CA 1
ATOM 1683 C C . ARG A 1 223 ? -49.616 -22.481 23.252 1.00 61.09 223 ARG A C 1
ATOM 1685 O O . ARG A 1 223 ? -50.069 -23.448 23.860 1.00 61.09 223 ARG A O 1
ATOM 1692 N N . SER A 1 224 ? -48.324 -22.352 22.957 1.00 63.38 224 SER A N 1
ATOM 1693 C CA . SER A 1 224 ? -47.301 -23.272 23.454 1.00 63.38 224 SER A CA 1
ATOM 1694 C C . SER A 1 224 ? -47.148 -23.121 24.973 1.00 63.38 224 SER A C 1
ATOM 1696 O O . SER A 1 224 ? -46.988 -22.013 25.482 1.00 63.38 224 SER A O 1
ATOM 1698 N N . LEU A 1 225 ? -47.208 -24.246 25.691 1.00 60.47 225 LEU A N 1
ATOM 1699 C CA . LEU A 1 225 ? -47.143 -24.367 27.157 1.00 60.47 225 LEU A CA 1
ATOM 1700 C C . LEU A 1 225 ? -45.708 -24.431 27.719 1.00 60.47 225 LEU A C 1
ATOM 1702 O O . LEU A 1 225 ? -45.514 -24.774 28.883 1.00 60.47 225 LEU A O 1
ATOM 1706 N N . LEU A 1 226 ? -44.684 -24.101 26.929 1.00 55.09 226 LEU A N 1
ATOM 1707 C CA . LEU A 1 226 ? -43.277 -24.188 27.345 1.00 55.09 226 LEU A CA 1
ATOM 1708 C C . LEU A 1 226 ? -42.809 -22.937 28.105 1.00 55.09 226 LEU A C 1
ATOM 1710 O O . LEU A 1 226 ? -41.885 -22.241 27.702 1.00 55.09 226 LEU A O 1
ATOM 1714 N N . GLY A 1 227 ? -43.478 -22.663 29.222 1.00 48.00 227 GLY A N 1
ATOM 1715 C CA . GLY A 1 227 ? -43.163 -21.578 30.147 1.00 48.00 227 GLY A CA 1
ATOM 1716 C C . GLY A 1 227 ? -43.462 -21.978 31.587 1.00 48.00 227 GLY A C 1
ATOM 1717 O O . GLY A 1 227 ? -44.200 -21.290 32.285 1.00 48.00 227 GLY A O 1
ATOM 1718 N N . ARG A 1 228 ? -42.946 -23.132 32.011 1.00 46.00 228 ARG A N 1
ATOM 1719 C CA . ARG A 1 228 ? -42.766 -23.490 33.420 1.00 46.00 228 ARG A CA 1
ATOM 1720 C C . ARG A 1 228 ? -41.474 -24.281 33.517 1.00 46.00 228 ARG A C 1
ATOM 1722 O O . ARG A 1 228 ? -41.472 -25.429 33.086 1.00 46.00 228 ARG A O 1
ATOM 1729 N N . LEU A 1 229 ? -40.420 -23.633 34.002 1.00 53.31 229 LEU A N 1
ATOM 1730 C CA . LEU A 1 229 ? -39.414 -24.121 34.952 1.00 53.31 229 LEU A CA 1
ATOM 1731 C C . LEU A 1 229 ? -38.468 -22.958 35.274 1.00 53.31 229 LEU A C 1
ATOM 1733 O O . LEU A 1 229 ? -38.032 -22.285 34.315 1.00 53.31 229 LEU A O 1
#

Mean predicted aligned error: 10.22 Å

Solvent-accessible surface area (backbone atoms only — not comparable to full-atom values): 14143 Å² total; per-residue (Å²): 140,84,85,83,84,84,81,81,82,82,80,80,80,77,77,75,78,74,75,81,77,73,78,76,78,78,77,84,56,69,82,84,44,92,78,40,65,69,49,47,52,53,20,40,50,45,27,48,76,68,70,35,14,65,58,30,40,52,54,53,59,74,42,32,93,77,38,63,88,42,89,64,41,42,53,53,48,24,53,22,26,47,69,53,74,32,54,70,63,17,42,51,44,26,52,58,47,34,75,76,37,76,82,44,49,68,39,27,50,50,38,18,53,50,30,44,76,73,67,39,53,68,64,14,49,58,40,60,57,93,63,96,52,66,90,59,52,37,67,23,27,52,46,32,51,50,53,25,48,53,29,54,76,68,74,43,86,61,36,68,57,32,51,51,56,34,67,70,44,96,34,70,52,82,81,49,50,63,55,52,55,50,53,46,53,74,74,35,88,83,63,70,73,89,75,78,86,75,86,75,85,79,90,72,86,69,92,57,91,58,82,78,50,94,78,55,78,72,76,81,69,80,83,80,81,91,80,81,132

pLDDT: mean 85.41, std 16.36, range [41.16, 98.62]

Foldseek 3Di:
DDDDDDDDDDDPPPPPPDDPDDPDDQDDAQQDCVLPPVSLLRNLVSCLVVLNLVVNLVSLVVCCVPDVLPLVNLLSNLVSCVSVVHLPVNLVSLVVVCVVPVQSLSSLLSNLVSCVVVVNLVVSVVSLPDHPDDPAAASVLSSLLSVLVSCVVVVHPDSVVSLVSSVPGPHHDPVCVVSSVVSCVSPPVPDDDPDPPDPDPDPDDDPCPPPPDPPPPPPDDDDDPPPDD

Radius of gyration: 26.95 Å; Cα contacts (8 Å, |Δi|>4): 200; chains: 1; bounding box: 76×70×60 Å

Sequence (229 aa):
MSKHALVTIAVASLFLGGLPSLPARARQCPGQCQGEPACILRAVTCLLEQGQAHRAVAYLKGLDRQVRGRPFWAPLLARAYLADGNPFWAERVLLERLRRQPGDCRARAWLAWVRAGQGDIELARQALAGSACPQTGAEHTRWLLLEAYLKAAAGEPGVAELLGQAAGQKQIFSADYRLLSSLRRSSQPGWLEPVSLRIMSAAGYSSNARAGSPTDAAEQGPRSLLGRL

Nearest PDB structures (foldseek):
  2xpi-assembly1_D  TM=7.258E-01  e=7.443E-03  Schizosaccharomyces pombe
  6q4m-assembly1_A  TM=7.865E-01  e=1.453E-02  Homo sapiens
  2xpi-assembly1_A  TM=7.352E-01  e=1.040E-02  Schizosaccharomyces pombe
  5g05-assembly1_C  TM=6.868E-01  e=1.742E-01  Homo sapiens
  5nnr-assembly1_A  TM=3.711E-01  e=1.598E-02  Thermochaetoides thermophila